Protein AF-A0A5L8Z9Q8-F1 (afdb_monomer)

Secondary structure (DSSP, 8-state):
--HHHHHHHHHHHHHH-SS-HHHHHHHHHHHHHHHHHTTTS-TTSHHHHHHHHHHHHHHH--S-HHHHHHHHHHHHHHHHHHHHHSS--HHHHHHHHHHHHHHHHHHHHHHHHHHHHHHGGGS-S-HHHHHHHHHHHHHHHHHHHHHHHHHHHHHHHHHHHHHHH-SSPPPP-------------HHHHHHHHH-SS--S--S-TTTTTT-HHHHHHHHHHHHHS-HHHHHHHHHHHHHHHHHHHHHHHHHHHHHHHHHHHHHHHHHHHHHHHHHHHHHHHHHHHHHHHHTTSS---------------------------HHHHHHHHHHHHHHHHHHHHHHHHT--

Radius of gyration: 34.62 Å; Cα contacts (8 Å, |Δi|>4): 198; chains: 1; bounding box: 86×68×102 Å

Organism: Campylobacter upsaliensis (NCBI:txid28080)

Structure (mmCIF, N/CA/C/O backbone):
data_AF-A0A5L8Z9Q8-F1
#
_entry.id   AF-A0A5L8Z9Q8-F1
#
loop_
_atom_site.group_PDB
_atom_site.id
_atom_site.type_symbol
_atom_site.label_atom_id
_atom_site.label_alt_id
_atom_site.label_comp_id
_atom_site.label_asym_id
_atom_site.label_entity_id
_atom_site.label_seq_id
_atom_site.pdbx_PDB_ins_code
_atom_site.Cartn_x
_atom_site.Cartn_y
_atom_site.Cartn_z
_atom_site.occupancy
_atom_site.B_iso_or_equiv
_atom_site.auth_seq_id
_atom_site.auth_comp_id
_atom_site.auth_asym_id
_atom_site.auth_atom_id
_atom_site.pdbx_PDB_model_num
ATOM 1 N N . MET A 1 1 ? -3.726 35.904 -4.905 1.00 76.12 1 MET A N 1
ATOM 2 C CA . MET A 1 1 ? -4.310 35.764 -3.548 1.00 76.12 1 MET A CA 1
ATOM 3 C C . MET A 1 1 ? -3.146 35.668 -2.554 1.00 76.12 1 MET A C 1
ATOM 5 O O . MET A 1 1 ? -2.016 35.680 -3.019 1.00 76.12 1 MET A O 1
ATOM 9 N N . SER A 1 2 ? -3.337 35.680 -1.236 1.00 91.50 2 SER A N 1
ATOM 10 C CA . SER A 1 2 ? -2.257 35.421 -0.262 1.00 91.50 2 SER A CA 1
ATOM 11 C C . SER A 1 2 ? -2.562 34.158 0.544 1.00 91.50 2 SER A C 1
ATOM 13 O O . SER A 1 2 ? -3.721 33.751 0.591 1.00 91.50 2 SER A O 1
ATOM 15 N N . ILE A 1 3 ? -1.566 33.558 1.208 1.00 92.00 3 ILE A N 1
ATOM 16 C CA . ILE A 1 3 ? -1.777 32.360 2.047 1.00 92.00 3 ILE A CA 1
ATOM 17 C C . ILE A 1 3 ? -2.850 32.624 3.113 1.00 92.00 3 ILE A C 1
ATOM 19 O O . ILE A 1 3 ? -3.779 31.838 3.265 1.00 92.00 3 ILE A O 1
ATOM 23 N N . ILE A 1 4 ? -2.801 33.781 3.782 1.00 94.25 4 ILE A N 1
ATOM 24 C CA . ILE A 1 4 ? -3.824 34.178 4.766 1.00 94.25 4 ILE A CA 1
ATOM 25 C C . ILE A 1 4 ? -5.219 34.255 4.126 1.00 94.25 4 ILE A C 1
ATOM 27 O O . ILE A 1 4 ? -6.196 33.791 4.707 1.00 94.25 4 ILE A O 1
ATOM 31 N N . GLN A 1 5 ? -5.330 34.825 2.921 1.00 93.19 5 GLN A N 1
ATOM 32 C CA . GLN A 1 5 ? -6.612 34.898 2.214 1.00 93.19 5 GLN A CA 1
ATOM 33 C C . GLN A 1 5 ? -7.126 33.506 1.832 1.00 93.19 5 GLN A C 1
ATOM 35 O O . GLN A 1 5 ? -8.311 33.241 2.007 1.00 93.19 5 GLN A O 1
ATOM 40 N N . ALA A 1 6 ? -6.249 32.616 1.361 1.00 94.25 6 ALA A N 1
ATOM 41 C CA . ALA A 1 6 ? -6.605 31.238 1.038 1.00 94.25 6 ALA A CA 1
ATOM 42 C C . ALA A 1 6 ? -7.109 30.478 2.276 1.00 94.25 6 ALA A C 1
ATOM 44 O O . ALA A 1 6 ? -8.133 29.810 2.199 1.00 94.25 6 ALA A O 1
ATOM 45 N N . ILE A 1 7 ? -6.461 30.648 3.434 1.00 96.19 7 ILE A N 1
ATOM 46 C CA . ILE A 1 7 ? -6.897 30.048 4.706 1.00 96.19 7 ILE A CA 1
ATOM 47 C C . ILE A 1 7 ? -8.266 30.590 5.141 1.00 96.19 7 ILE A C 1
ATOM 49 O O . ILE A 1 7 ? -9.121 29.821 5.580 1.00 96.19 7 ILE A O 1
ATOM 53 N N . ASN A 1 8 ? -8.509 31.895 4.986 1.00 94.75 8 ASN A N 1
ATOM 54 C CA . ASN A 1 8 ? -9.814 32.485 5.294 1.00 94.75 8 ASN A CA 1
ATOM 55 C C . ASN A 1 8 ? -10.914 31.896 4.406 1.00 94.75 8 ASN A C 1
ATOM 57 O O . ASN A 1 8 ? -11.942 31.461 4.920 1.00 94.75 8 ASN A O 1
ATOM 61 N N . TYR A 1 9 ? -10.676 31.819 3.095 1.00 94.12 9 TYR A N 1
ATOM 62 C CA . TYR A 1 9 ? -11.628 31.223 2.159 1.00 94.12 9 TYR A CA 1
ATOM 63 C C . TYR A 1 9 ? -11.848 29.733 2.408 1.00 94.12 9 TYR A C 1
ATOM 65 O O . TYR A 1 9 ? -12.981 29.273 2.314 1.00 94.12 9 TYR A O 1
ATOM 73 N N . LEU A 1 10 ? -10.804 28.989 2.779 1.00 94.88 10 LEU A N 1
ATOM 74 C CA . LEU A 1 10 ? -10.918 27.587 3.170 1.00 94.88 10 LEU A CA 1
ATOM 75 C C . LEU A 1 10 ? -11.839 27.431 4.384 1.00 94.88 10 LEU A C 1
ATOM 77 O O . LEU A 1 10 ? -12.716 26.572 4.387 1.00 94.88 10 LEU A O 1
ATOM 81 N N . ASN A 1 11 ? -11.667 28.278 5.401 1.00 95.50 11 ASN A N 1
ATOM 82 C CA . ASN A 1 11 ? -12.485 28.232 6.607 1.00 95.50 11 ASN A CA 1
ATOM 83 C C . ASN A 1 11 ? -13.939 28.652 6.335 1.00 95.50 11 ASN A C 1
ATOM 85 O O . ASN A 1 11 ? -14.872 28.037 6.846 1.00 95.50 11 ASN A O 1
ATOM 89 N N . GLU A 1 12 ? -14.161 29.670 5.500 1.00 94.31 12 GLU A N 1
ATOM 90 C CA . GLU A 1 12 ? -15.503 30.043 5.039 1.00 94.31 12 GLU A CA 1
ATOM 91 C C . GLU A 1 12 ? -16.162 28.895 4.267 1.00 94.31 12 GLU A C 1
ATOM 93 O O . GLU A 1 12 ? -17.294 28.521 4.574 1.00 94.31 12 GLU A O 1
ATOM 98 N N . TYR A 1 13 ? -15.438 28.290 3.324 1.00 94.00 13 TYR A N 1
ATOM 99 C CA . TYR A 1 13 ? -15.907 27.158 2.533 1.00 94.00 13 TYR A CA 1
ATOM 100 C C . TYR A 1 13 ? -16.254 25.953 3.414 1.00 94.00 13 TYR A C 1
ATOM 102 O O . TYR A 1 13 ? -17.354 25.414 3.299 1.00 94.00 13 TYR A O 1
ATOM 110 N N . ALA A 1 14 ? -15.389 25.578 4.359 1.00 93.19 14 ALA A N 1
ATOM 111 C CA . ALA A 1 14 ? -15.646 24.483 5.293 1.00 93.19 14 ALA A CA 1
ATOM 112 C C . ALA A 1 14 ? -16.925 24.701 6.121 1.00 93.19 14 ALA A C 1
ATOM 114 O O . ALA A 1 14 ? -17.694 23.766 6.344 1.00 93.19 14 ALA A O 1
ATOM 115 N N . ASN A 1 15 ? -17.215 25.948 6.509 1.00 90.69 15 ASN A N 1
ATOM 116 C CA . ASN A 1 15 ? -18.447 26.296 7.221 1.00 90.69 15 ASN A CA 1
ATOM 117 C C . ASN A 1 15 ? -19.715 26.181 6.355 1.00 90.69 15 ASN A C 1
ATOM 119 O O . ASN A 1 15 ? -20.811 26.065 6.904 1.00 90.69 15 ASN A O 1
ATOM 123 N N . THR A 1 16 ? -19.593 26.179 5.023 1.00 91.75 16 THR A N 1
ATOM 124 C CA . THR A 1 16 ? -20.729 25.902 4.124 1.00 91.75 16 THR A CA 1
ATOM 125 C C . THR A 1 16 ? -21.079 24.413 4.045 1.00 91.75 16 THR A C 1
ATOM 127 O O . THR A 1 16 ? -22.212 24.064 3.706 1.00 91.75 16 THR A O 1
ATOM 130 N N . LEU A 1 17 ? -20.144 23.524 4.395 1.00 88.75 17 LEU A N 1
ATOM 131 C CA . LEU A 1 17 ? -20.344 22.079 4.346 1.00 88.75 17 LEU A CA 1
ATOM 132 C C . LEU A 1 17 ? -21.152 21.620 5.560 1.00 88.75 17 LEU A C 1
ATOM 134 O O . LEU A 1 17 ? -20.792 21.868 6.707 1.00 88.75 17 LEU A O 1
ATOM 138 N N . SER A 1 18 ? -22.273 20.934 5.345 1.00 70.62 18 SER A N 1
ATOM 139 C CA . SER A 1 18 ? -23.170 20.588 6.455 1.00 70.62 18 SER A CA 1
ATOM 140 C C . SER A 1 18 ? -22.615 19.471 7.350 1.00 70.62 18 SER A C 1
ATOM 142 O O . SER A 1 18 ? -22.781 19.558 8.562 1.00 70.62 18 SER A O 1
ATOM 144 N N . ASN A 1 19 ? -21.895 18.489 6.788 1.00 79.06 19 ASN A N 1
ATOM 145 C CA . ASN A 1 19 ? -21.635 17.190 7.435 1.00 79.06 19 ASN A CA 1
ATOM 146 C C . ASN A 1 19 ? -20.161 16.713 7.406 1.00 79.06 19 ASN A C 1
ATOM 148 O O . ASN A 1 19 ? -19.929 15.508 7.415 1.00 79.06 19 ASN A O 1
ATOM 152 N N . ASP A 1 20 ? -19.167 17.606 7.359 1.00 86.69 20 ASP A N 1
ATOM 153 C CA . ASP A 1 20 ? -17.747 17.208 7.443 1.00 86.69 20 ASP A CA 1
ATOM 154 C C . ASP A 1 20 ? -17.045 17.895 8.621 1.00 86.69 20 ASP A C 1
ATOM 156 O O . ASP A 1 20 ? -16.389 18.929 8.480 1.00 86.69 20 ASP A O 1
ATOM 160 N N . ASP A 1 21 ? -17.249 17.340 9.817 1.00 89.38 21 ASP A N 1
ATOM 161 C CA . ASP A 1 21 ? -16.697 17.894 11.058 1.00 89.38 21 ASP A CA 1
ATOM 162 C C . ASP A 1 21 ? -15.164 17.821 11.094 1.00 89.38 21 ASP A C 1
ATOM 164 O O . ASP A 1 21 ? -14.531 18.714 11.651 1.00 89.38 21 ASP A O 1
ATOM 168 N N . ASN A 1 22 ? -14.559 16.830 10.428 1.00 90.31 22 ASN A N 1
ATOM 169 C CA . ASN A 1 22 ? -13.102 16.674 10.394 1.00 90.31 22 ASN A CA 1
ATOM 170 C C . ASN A 1 22 ? -12.456 17.775 9.548 1.00 90.31 22 ASN A C 1
ATOM 172 O O . ASN A 1 22 ? -11.479 18.396 9.966 1.00 90.31 22 ASN A O 1
ATOM 176 N N . PHE A 1 23 ? -13.024 18.061 8.373 1.00 93.50 23 PHE A N 1
ATOM 177 C CA . PHE A 1 23 ? -12.531 19.148 7.533 1.00 93.50 23 PHE A CA 1
ATOM 178 C C . PHE A 1 23 ? -12.764 20.524 8.170 1.00 93.50 23 PHE A C 1
ATOM 180 O O . PHE A 1 23 ? -11.886 21.384 8.098 1.00 93.50 23 PHE A O 1
ATOM 187 N N . LYS A 1 24 ? -13.901 20.726 8.852 1.00 93.69 24 LYS A N 1
ATOM 188 C CA . LYS A 1 24 ? -14.161 21.948 9.637 1.00 93.69 24 LYS A CA 1
ATOM 189 C C . LYS A 1 24 ? -13.170 22.129 10.775 1.00 93.69 24 LYS A C 1
ATOM 191 O O . LYS A 1 24 ? -12.700 23.238 11.023 1.00 93.69 24 LYS A O 1
ATOM 196 N N . GLU A 1 25 ? -12.863 21.055 11.491 1.00 91.69 25 GLU A N 1
ATOM 197 C CA . GLU A 1 25 ? -11.890 21.094 12.572 1.00 91.69 25 GLU A CA 1
ATOM 198 C C . GLU A 1 25 ? -10.501 21.457 12.036 1.00 91.69 25 GLU A C 1
ATOM 200 O O . GLU A 1 25 ? -9.856 22.368 12.564 1.00 91.69 25 GLU A O 1
ATOM 205 N N . PHE A 1 26 ? -10.079 20.809 10.944 1.00 93.62 26 PHE A N 1
ATOM 206 C CA . PHE A 1 26 ? -8.842 21.124 10.233 1.00 93.62 26 PHE A CA 1
ATOM 207 C C . PHE A 1 26 ? -8.785 22.600 9.806 1.00 93.62 26 PHE A C 1
ATOM 209 O O . PHE A 1 26 ? -7.838 23.309 10.162 1.00 93.62 26 PHE A O 1
ATOM 216 N N . SER A 1 27 ? -9.809 23.093 9.099 1.00 95.12 27 SER A N 1
ATOM 217 C CA . SER A 1 27 ? -9.838 24.468 8.587 1.00 95.12 27 SER A CA 1
ATOM 218 C C . SER A 1 27 ? -9.821 25.497 9.716 1.00 95.12 27 SER A C 1
ATOM 220 O O . SER A 1 27 ? -9.107 26.496 9.633 1.00 95.12 27 SER A O 1
ATOM 222 N N . ASN A 1 28 ? -10.560 25.244 10.799 1.00 94.06 28 ASN A N 1
ATOM 223 C CA . ASN A 1 28 ? -10.652 26.151 11.936 1.00 94.06 28 ASN A CA 1
ATOM 224 C C . ASN A 1 28 ? -9.341 26.216 12.734 1.00 94.06 28 ASN A C 1
ATOM 226 O O . ASN A 1 28 ? -8.922 27.296 13.164 1.00 94.06 28 ASN A O 1
ATOM 230 N N . LYS A 1 29 ? -8.660 25.079 12.909 1.00 92.12 29 LYS A N 1
ATOM 231 C CA . LYS A 1 29 ? -7.321 25.024 13.517 1.00 92.12 29 LYS A CA 1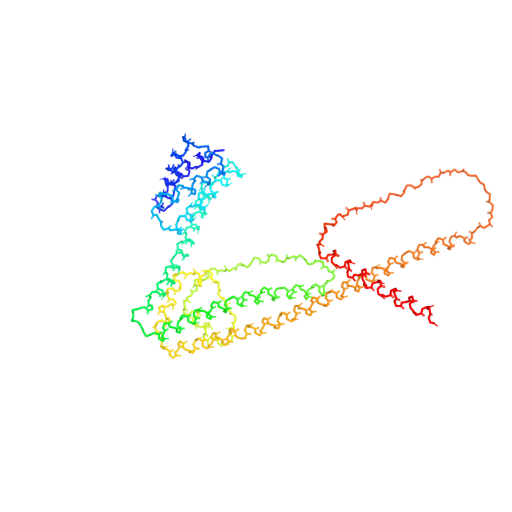
ATOM 232 C C . LYS A 1 29 ? -6.307 25.805 12.687 1.00 92.12 29 LYS A C 1
ATOM 234 O O . LYS A 1 29 ? -5.579 26.637 13.231 1.00 92.12 29 LYS A O 1
ATOM 239 N N . LEU A 1 30 ? -6.317 25.608 11.369 1.00 94.56 30 LEU A N 1
ATOM 240 C CA . LEU A 1 30 ? -5.423 26.319 10.459 1.00 94.56 30 LEU A CA 1
ATOM 241 C C . LEU A 1 30 ? -5.696 27.831 10.439 1.00 94.56 30 LEU A C 1
ATOM 243 O O . LEU A 1 30 ? -4.765 28.636 10.477 1.00 94.56 30 LEU A O 1
ATOM 247 N N . PHE A 1 31 ? -6.971 28.220 10.454 1.00 95.31 31 PHE A N 1
ATOM 248 C CA . PHE A 1 31 ? -7.394 29.613 10.581 1.00 95.31 31 PHE A CA 1
ATOM 249 C C . PHE A 1 31 ? -6.913 30.238 11.892 1.00 95.31 31 PHE A C 1
ATOM 251 O O . PHE A 1 31 ? -6.322 31.315 11.884 1.00 95.31 31 PHE A O 1
ATOM 258 N N . THR A 1 32 ? -7.087 29.541 13.015 1.00 93.12 32 THR A N 1
ATOM 259 C CA . THR A 1 32 ? -6.646 30.023 14.332 1.00 93.12 32 THR A CA 1
ATOM 260 C C . THR A 1 32 ? -5.129 30.226 14.376 1.00 93.12 32 THR A C 1
ATOM 262 O O . THR A 1 32 ? -4.654 31.241 14.889 1.00 93.12 32 THR A O 1
ATOM 265 N N . PHE A 1 33 ? -4.362 29.301 13.790 1.00 93.25 33 PHE A N 1
ATOM 266 C CA . PHE A 1 33 ? -2.917 29.453 13.621 1.00 93.25 33 PHE A CA 1
ATOM 267 C C . PHE A 1 33 ? -2.566 30.710 12.812 1.00 93.25 33 PHE A C 1
ATOM 269 O O . PHE A 1 33 ? -1.752 31.524 13.255 1.00 93.25 33 PHE A O 1
ATOM 276 N N . ALA A 1 34 ? -3.201 30.902 11.653 1.00 94.00 34 ALA A N 1
ATOM 277 C CA . ALA A 1 34 ? -2.923 32.044 10.790 1.00 94.00 34 ALA A CA 1
ATOM 278 C C . ALA A 1 34 ? -3.271 33.379 11.467 1.00 94.00 34 ALA A C 1
ATOM 280 O O . ALA A 1 34 ? -2.494 34.331 11.391 1.00 94.00 34 ALA A O 1
ATOM 281 N N . GLU A 1 35 ? -4.397 33.442 12.183 1.00 93.50 35 GLU A N 1
ATOM 282 C CA . GLU A 1 35 ? -4.817 34.623 12.943 1.00 93.50 35 GLU A CA 1
ATOM 283 C C . GLU A 1 35 ? -3.827 34.995 14.050 1.00 93.50 35 GLU A C 1
ATOM 285 O O . GLU A 1 35 ? -3.569 36.180 14.263 1.00 93.50 35 GLU A O 1
ATOM 290 N N . LYS A 1 36 ? -3.244 33.997 14.721 1.00 91.25 36 LYS A N 1
ATOM 291 C CA . LYS A 1 36 ? -2.205 34.201 15.735 1.00 91.25 36 LYS A CA 1
ATOM 292 C C . LYS A 1 36 ? -0.902 34.707 15.109 1.00 91.25 36 LYS A C 1
ATOM 294 O O . LYS A 1 36 ? -0.310 35.667 15.595 1.00 91.25 36 LYS A O 1
ATOM 299 N N . MET A 1 37 ? -0.463 34.085 14.016 1.00 91.38 37 MET A N 1
ATOM 300 C CA . MET A 1 37 ? 0.860 34.343 13.443 1.00 91.38 37 MET A CA 1
ATOM 301 C C . MET A 1 37 ? 0.922 35.577 12.538 1.00 91.38 37 MET A C 1
ATOM 303 O O . MET A 1 37 ? 1.985 36.189 12.432 1.00 91.38 37 MET A O 1
ATOM 307 N N . LYS A 1 38 ? -0.187 36.002 11.913 1.00 89.56 38 LYS A N 1
ATOM 308 C CA . LYS A 1 38 ? -0.191 37.132 10.960 1.00 89.56 38 LYS A CA 1
ATOM 309 C C . LYS A 1 38 ? 0.263 38.470 11.555 1.00 89.56 38 LYS A C 1
ATOM 311 O O . LYS A 1 38 ? 0.681 39.350 10.807 1.00 89.56 38 LYS A O 1
ATOM 316 N N . SER A 1 39 ? 0.152 38.651 12.874 1.00 86.75 39 SER A N 1
ATOM 317 C CA . SER A 1 39 ? 0.641 39.847 13.575 1.00 86.75 39 SER A CA 1
ATOM 318 C C . SER A 1 39 ? 2.116 39.770 13.962 1.00 86.75 39 SER A C 1
ATOM 320 O O . SER A 1 39 ? 2.721 40.802 14.242 1.00 86.75 39 SER A O 1
ATOM 322 N N . GLU A 1 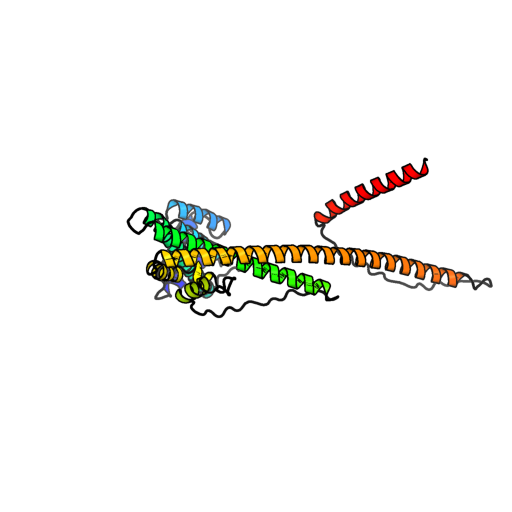40 ? 2.694 38.570 13.993 1.00 89.31 40 GLU A N 1
ATOM 323 C CA . GLU A 1 40 ? 4.054 38.323 14.483 1.00 89.31 40 GLU A CA 1
ATOM 324 C C . GLU A 1 40 ? 5.046 38.059 13.345 1.00 89.31 40 GLU A C 1
ATOM 326 O O . GLU A 1 40 ? 6.217 38.436 13.430 1.00 89.31 40 GLU A O 1
ATOM 331 N N . LYS A 1 41 ? 4.587 37.410 12.271 1.00 92.25 41 LYS A N 1
ATOM 332 C CA . LYS A 1 41 ? 5.413 36.887 11.180 1.00 92.25 41 LYS A CA 1
ATOM 333 C C . LYS A 1 41 ? 4.739 37.121 9.833 1.00 92.25 41 LYS A C 1
ATOM 335 O O . LYS A 1 41 ? 3.514 37.111 9.721 1.00 92.25 41 LYS A O 1
ATOM 340 N N . ASN A 1 42 ? 5.540 37.265 8.776 1.00 91.31 42 ASN A N 1
ATOM 341 C CA . ASN A 1 42 ? 5.016 37.305 7.412 1.00 91.31 42 ASN A CA 1
ATOM 342 C C . ASN A 1 42 ? 4.712 35.888 6.901 1.00 91.31 42 ASN A C 1
ATOM 344 O O . ASN A 1 42 ? 5.427 35.360 6.059 1.00 91.31 42 ASN A O 1
ATOM 348 N N . ILE A 1 43 ? 3.631 35.285 7.388 1.00 91.88 43 ILE A N 1
ATOM 349 C CA . ILE A 1 43 ? 3.184 33.949 6.960 1.00 91.88 43 ILE A CA 1
ATOM 350 C C . ILE A 1 43 ? 2.568 33.917 5.547 1.00 91.88 43 ILE A C 1
ATOM 352 O O . ILE A 1 43 ? 1.999 32.908 5.149 1.00 91.88 43 ILE A O 1
ATOM 356 N N . ASN A 1 44 ? 2.624 35.020 4.789 1.00 92.44 44 ASN A N 1
ATOM 357 C CA . ASN A 1 44 ? 2.349 34.972 3.350 1.00 92.44 44 ASN A CA 1
ATOM 358 C C . ASN A 1 44 ? 3.557 34.463 2.552 1.00 92.44 44 ASN A C 1
ATOM 360 O O . ASN A 1 44 ? 3.398 34.126 1.385 1.00 92.44 44 ASN A O 1
ATOM 364 N N . ASP A 1 45 ? 4.739 34.426 3.166 1.00 92.56 45 ASP A N 1
ATOM 365 C CA . ASP A 1 45 ? 5.885 33.685 2.657 1.00 92.56 45 ASP A CA 1
ATOM 366 C C . ASP A 1 45 ? 5.718 32.208 3.041 1.00 92.56 45 ASP A C 1
ATOM 368 O O . ASP A 1 45 ? 5.539 31.884 4.220 1.00 92.56 45 ASP A O 1
ATOM 372 N N . LYS A 1 46 ? 5.746 31.322 2.040 1.00 92.75 46 LYS A N 1
ATOM 373 C CA . LYS A 1 46 ? 5.534 29.882 2.211 1.00 92.75 46 LYS A CA 1
ATOM 374 C C . LYS A 1 46 ? 6.543 29.259 3.177 1.00 92.75 46 LYS A C 1
ATOM 376 O O . LYS A 1 46 ? 6.150 28.454 4.020 1.00 92.75 46 LYS A O 1
ATOM 381 N N . ASP A 1 47 ? 7.817 29.626 3.085 1.00 93.00 47 ASP A N 1
ATOM 382 C CA . ASP A 1 47 ? 8.866 29.004 3.894 1.00 93.00 47 ASP A CA 1
ATOM 383 C C . ASP A 1 47 ? 8.737 29.441 5.359 1.00 93.00 47 ASP A C 1
ATOM 385 O O . ASP A 1 47 ? 8.891 28.632 6.279 1.00 93.00 47 ASP A O 1
ATOM 389 N N . ILE A 1 48 ? 8.366 30.708 5.587 1.00 93.38 48 ILE A N 1
ATOM 390 C CA . ILE A 1 48 ? 8.039 31.216 6.927 1.00 93.38 48 ILE A CA 1
ATOM 391 C C . ILE A 1 48 ? 6.787 30.522 7.472 1.00 93.38 48 ILE A C 1
ATOM 393 O O . ILE A 1 48 ? 6.783 30.101 8.627 1.00 93.38 48 ILE A O 1
ATOM 397 N N . PHE A 1 49 ? 5.740 30.372 6.659 1.00 95.50 49 PHE A N 1
ATOM 398 C CA . PHE A 1 49 ? 4.509 29.690 7.053 1.00 95.50 49 PHE A CA 1
ATOM 399 C C . PHE A 1 49 ? 4.770 28.245 7.497 1.00 95.50 49 PHE A C 1
ATOM 401 O O . PHE A 1 49 ? 4.397 27.888 8.613 1.00 95.50 49 PHE A O 1
ATOM 408 N N . ILE A 1 50 ? 5.448 27.438 6.671 1.00 92.31 50 ILE A N 1
ATOM 409 C CA . ILE A 1 50 ? 5.723 26.023 6.969 1.00 92.31 50 ILE A CA 1
ATOM 410 C C . ILE A 1 50 ? 6.546 25.901 8.253 1.00 92.31 50 ILE A C 1
ATOM 412 O O . ILE A 1 50 ? 6.220 25.094 9.123 1.00 92.31 50 ILE A O 1
ATOM 416 N N . LYS A 1 51 ? 7.583 26.731 8.408 1.00 93.31 51 LYS A N 1
ATOM 417 C CA . LYS A 1 51 ? 8.442 26.706 9.594 1.00 93.31 51 LYS A CA 1
ATOM 418 C C . LYS A 1 51 ? 7.668 27.025 10.877 1.00 93.31 51 LYS A C 1
ATOM 420 O O . LYS A 1 51 ? 7.761 26.285 11.854 1.00 93.31 51 LYS A O 1
ATOM 425 N N . GLU A 1 52 ? 6.922 28.126 10.896 1.00 93.38 52 GLU A N 1
ATOM 426 C CA . GLU A 1 52 ? 6.188 28.552 12.096 1.00 93.38 52 GLU A CA 1
ATOM 427 C C . GLU A 1 52 ? 5.038 27.579 12.414 1.00 93.38 52 GLU A C 1
ATOM 429 O O . GLU A 1 52 ? 4.735 27.333 13.582 1.00 93.38 52 GLU A O 1
ATOM 434 N N . LEU A 1 53 ? 4.446 26.958 11.388 1.00 92.50 53 LEU A N 1
ATOM 435 C CA . LEU A 1 53 ? 3.438 25.915 11.548 1.00 92.50 53 LEU A CA 1
ATOM 436 C C . LEU A 1 53 ? 4.013 24.659 12.214 1.00 92.50 53 LEU A C 1
ATOM 438 O O . LEU A 1 53 ? 3.426 24.150 13.168 1.00 92.50 53 LEU A O 1
ATOM 442 N N . GLN A 1 54 ? 5.181 24.191 11.763 1.00 90.31 54 GLN A N 1
ATOM 443 C CA . GLN A 1 54 ? 5.894 23.074 12.391 1.00 90.31 54 GLN A CA 1
ATOM 444 C C . GLN A 1 54 ? 6.190 23.358 13.868 1.00 90.31 54 GLN A C 1
ATOM 446 O O . GLN A 1 54 ? 5.948 22.511 14.729 1.00 90.31 54 GLN A O 1
ATOM 451 N N . GLU A 1 55 ? 6.677 24.562 14.183 1.00 89.31 55 GLU A N 1
ATOM 452 C CA . GLU A 1 55 ? 6.961 24.956 15.563 1.00 89.31 55 GLU A CA 1
ATOM 453 C C . GLU A 1 55 ? 5.702 24.999 16.444 1.00 89.31 55 GLU A C 1
ATOM 455 O O . GLU A 1 55 ? 5.757 24.586 17.606 1.00 89.31 55 GLU A O 1
ATOM 460 N N . GLU A 1 56 ? 4.575 25.487 15.920 1.00 86.50 56 GLU A N 1
ATOM 461 C CA . GLU A 1 56 ? 3.311 25.563 16.660 1.00 86.50 56 GLU A CA 1
ATOM 462 C C . GLU A 1 56 ? 2.709 24.168 16.906 1.00 86.50 56 GLU A C 1
ATOM 464 O O . GLU A 1 56 ? 2.275 23.874 18.024 1.00 86.50 56 GLU A O 1
ATOM 469 N N . ILE A 1 57 ? 2.733 23.284 15.900 1.00 83.38 57 ILE A N 1
ATOM 470 C CA . ILE A 1 57 ? 2.233 21.901 16.002 1.00 83.38 57 ILE A CA 1
ATOM 471 C C . ILE A 1 57 ? 3.015 21.096 17.051 1.00 83.38 57 ILE A C 1
ATOM 473 O O . ILE A 1 57 ? 2.433 20.326 17.825 1.00 83.38 57 ILE A O 1
ATOM 477 N N . LEU A 1 58 ? 4.331 21.309 17.136 1.00 77.38 58 LEU A N 1
ATOM 478 C CA . LEU A 1 58 ? 5.179 20.670 18.145 1.00 77.38 58 LEU A CA 1
ATOM 479 C C . LEU A 1 58 ? 4.883 21.158 19.572 1.00 77.38 58 LEU A C 1
ATOM 481 O O . LEU A 1 58 ? 4.992 20.367 20.507 1.00 77.38 58 LEU A O 1
ATOM 485 N N . LYS A 1 59 ? 4.515 22.435 19.749 1.00 76.81 59 LYS A N 1
ATOM 486 C CA . LYS A 1 59 ? 4.325 23.057 21.072 1.00 76.81 59 LYS A CA 1
ATOM 487 C C . LYS A 1 59 ? 2.911 22.888 21.638 1.00 76.81 59 LYS A C 1
ATOM 489 O O . LYS A 1 59 ? 2.787 22.690 22.842 1.00 76.81 59 LYS A O 1
ATOM 494 N N . ASN A 1 60 ? 1.870 22.987 20.804 1.00 67.62 60 ASN A N 1
ATOM 495 C CA . ASN A 1 60 ? 0.512 23.290 21.288 1.00 67.62 60 ASN A CA 1
ATOM 496 C C . ASN A 1 60 ? -0.588 22.302 20.880 1.00 67.62 60 ASN A C 1
ATOM 498 O O . ASN A 1 60 ? -1.706 22.420 21.374 1.00 67.62 60 ASN A O 1
ATOM 502 N N . TYR A 1 61 ? -0.315 21.336 20.005 1.00 64.88 61 TYR A N 1
ATOM 503 C CA . TYR A 1 61 ? -1.322 20.343 19.631 1.00 64.88 61 TYR A CA 1
ATOM 504 C C . TYR A 1 61 ? -1.191 19.126 20.560 1.00 64.88 61 TYR A C 1
ATOM 506 O O . TYR A 1 61 ? -0.146 18.480 20.581 1.00 64.88 61 TYR A O 1
ATOM 514 N N . GLU A 1 62 ? -2.224 18.809 21.345 1.00 56.00 62 GLU A N 1
ATOM 515 C CA . GLU A 1 62 ? -2.276 17.601 22.203 1.00 56.00 62 GLU A CA 1
ATOM 516 C C . GLU A 1 62 ? -2.550 16.308 21.407 1.00 56.00 62 GLU A C 1
ATOM 518 O O . GLU A 1 62 ? -2.678 15.230 21.979 1.00 56.00 62 GLU A O 1
ATOM 523 N N . GLU A 1 63 ? -2.649 16.405 20.083 1.00 64.44 63 GLU A N 1
ATOM 524 C CA . GLU A 1 63 ? -3.061 15.305 19.213 1.00 64.44 63 GLU A CA 1
ATOM 525 C C . GLU A 1 63 ? -1.976 14.241 19.014 1.00 64.44 63 GLU A C 1
ATOM 527 O O . GLU A 1 63 ? -0.781 14.485 19.198 1.00 64.44 63 GLU A O 1
ATOM 532 N N . ASP A 1 64 ? -2.420 13.054 18.601 1.00 73.56 64 ASP A N 1
ATOM 533 C CA . ASP A 1 64 ? -1.564 11.952 18.170 1.00 73.56 64 ASP A CA 1
ATOM 534 C C . ASP A 1 64 ? -0.554 12.425 17.109 1.00 73.56 64 ASP A C 1
ATOM 536 O O . ASP A 1 64 ? -0.895 13.203 16.211 1.00 73.56 64 ASP A O 1
ATOM 540 N N . LYS A 1 65 ? 0.689 11.944 17.213 1.00 79.19 65 LYS A N 1
ATOM 541 C CA . LYS A 1 65 ? 1.786 12.257 16.291 1.00 79.19 65 LYS A CA 1
ATOM 542 C C . LYS A 1 65 ? 1.370 12.041 14.835 1.00 79.19 65 LYS A C 1
ATOM 544 O O . LYS A 1 65 ? 1.664 12.889 14.000 1.00 79.19 65 LYS A O 1
ATOM 549 N N . ASP A 1 66 ? 0.636 10.968 14.557 1.00 81.50 66 ASP A N 1
ATOM 550 C CA . ASP A 1 66 ? 0.226 10.637 13.192 1.00 81.50 66 ASP A CA 1
ATOM 551 C C . ASP A 1 66 ? -0.737 11.701 12.619 1.00 81.50 66 ASP A C 1
ATOM 553 O O . ASP A 1 66 ? -0.621 12.097 11.459 1.00 81.50 66 ASP A O 1
ATOM 557 N N . TYR A 1 67 ? -1.644 12.247 13.441 1.00 85.00 67 TYR A N 1
ATOM 558 C CA . TYR A 1 67 ? -2.532 13.330 13.000 1.00 85.00 67 TYR A CA 1
ATOM 559 C C . TYR A 1 67 ? -1.787 14.659 12.831 1.00 85.00 67 TYR A C 1
ATOM 561 O O . TYR A 1 67 ? -2.104 15.428 11.925 1.00 85.00 67 TYR A O 1
ATOM 569 N N . LYS A 1 68 ? -0.772 14.934 13.661 1.00 86.06 68 LYS A N 1
ATOM 570 C CA . LYS A 1 68 ? 0.083 16.123 13.501 1.00 86.06 68 LYS A CA 1
ATOM 571 C C . LYS A 1 68 ? 0.795 16.130 12.152 1.00 86.06 68 LYS A C 1
ATOM 573 O O . LYS A 1 68 ? 0.830 17.170 11.493 1.00 86.06 68 LYS A O 1
ATOM 578 N N . ASP A 1 69 ? 1.323 14.978 11.745 1.00 85.81 69 ASP A N 1
ATOM 579 C CA . ASP A 1 69 ? 1.998 14.820 10.459 1.00 85.81 69 ASP A CA 1
ATOM 580 C C . ASP A 1 69 ? 1.001 14.999 9.301 1.00 85.81 69 ASP A C 1
ATOM 582 O O . ASP A 1 69 ? 1.258 15.786 8.387 1.00 85.81 69 ASP A O 1
ATOM 586 N N . PHE A 1 70 ? -0.187 14.383 9.384 1.00 89.94 70 PHE A N 1
ATOM 587 C CA . PHE A 1 70 ? -1.272 14.608 8.418 1.00 89.94 70 PHE A CA 1
ATOM 588 C C . PHE A 1 70 ? -1.652 16.094 8.307 1.00 89.94 70 PHE A C 1
ATOM 590 O O . PHE A 1 70 ? -1.683 16.651 7.206 1.00 89.94 70 PHE A O 1
ATOM 597 N N . PHE A 1 71 ? -1.900 16.756 9.440 1.00 91.06 71 PHE A N 1
ATOM 598 C CA . PHE A 1 71 ? -2.283 18.165 9.494 1.00 91.06 71 PHE A CA 1
ATOM 599 C C . PHE A 1 71 ? -1.227 19.054 8.828 1.00 91.06 71 PHE A C 1
ATOM 601 O O . PHE A 1 71 ? -1.563 19.924 8.019 1.00 91.06 71 PHE A O 1
ATOM 608 N N . LEU A 1 72 ? 0.054 18.816 9.133 1.00 90.69 72 LEU A N 1
ATOM 609 C CA . LEU A 1 72 ? 1.171 19.555 8.555 1.00 90.69 72 LEU A CA 1
ATOM 610 C C . LEU A 1 72 ? 1.242 19.382 7.034 1.00 90.69 72 LEU A C 1
ATOM 612 O O . LEU A 1 72 ? 1.446 20.370 6.326 1.00 90.69 72 LEU A O 1
ATOM 616 N N . VAL A 1 73 ? 1.060 18.159 6.529 1.00 91.31 73 VAL A N 1
ATOM 617 C CA . VAL A 1 73 ? 1.070 17.870 5.086 1.00 91.31 73 VAL A CA 1
ATOM 618 C C . VAL A 1 73 ? -0.047 18.628 4.377 1.00 91.31 73 VAL A C 1
ATOM 620 O O . VAL A 1 73 ? 0.228 19.340 3.412 1.00 91.31 73 VAL A O 1
ATOM 623 N N . GLN A 1 74 ? -1.283 18.541 4.875 1.00 94.31 74 GLN A N 1
ATOM 624 C CA . GLN A 1 74 ? -2.423 19.209 4.240 1.00 94.31 74 GLN A CA 1
ATOM 625 C C . GLN A 1 74 ? -2.260 20.735 4.259 1.00 94.31 74 GLN A C 1
ATOM 627 O O . GLN A 1 74 ? -2.375 21.395 3.228 1.00 94.31 74 GLN A O 1
ATOM 632 N N . ALA A 1 75 ? -1.893 21.313 5.404 1.00 93.81 75 ALA A N 1
ATOM 633 C CA . ALA A 1 75 ? -1.671 22.752 5.511 1.00 93.81 75 ALA A CA 1
ATOM 634 C C . ALA A 1 75 ? -0.504 23.247 4.633 1.00 93.81 75 ALA A C 1
ATOM 636 O O . ALA A 1 75 ? -0.582 24.332 4.054 1.00 93.81 75 ALA A O 1
ATOM 637 N N . SER A 1 76 ? 0.560 22.450 4.488 1.00 92.12 76 SER A N 1
ATOM 638 C CA . SER A 1 76 ? 1.682 22.771 3.594 1.00 92.12 76 SER A CA 1
ATOM 639 C C . SER A 1 76 ? 1.280 22.678 2.122 1.00 92.12 76 SER A C 1
ATOM 641 O O . SER A 1 76 ? 1.703 23.518 1.330 1.00 92.12 76 SER A O 1
ATOM 643 N N . ALA A 1 77 ? 0.434 21.710 1.753 1.00 92.00 77 ALA A N 1
ATOM 644 C CA . ALA A 1 77 ? -0.098 21.575 0.398 1.00 92.00 77 ALA A CA 1
ATOM 645 C C . ALA A 1 77 ? -0.908 22.813 -0.016 1.00 92.00 77 ALA A C 1
ATOM 647 O O . ALA A 1 77 ? -0.698 23.330 -1.110 1.00 92.00 77 ALA A O 1
ATOM 648 N N . LEU A 1 78 ? -1.738 23.358 0.885 1.00 93.62 78 LEU A N 1
ATOM 649 C CA . LEU A 1 78 ? -2.459 24.616 0.652 1.00 93.62 78 LEU A CA 1
ATOM 650 C C .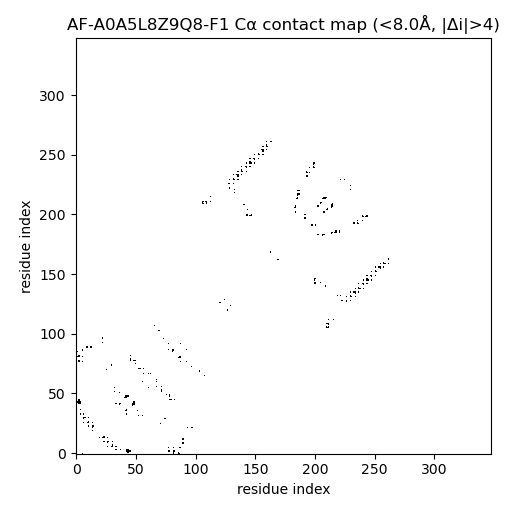 LEU A 1 78 ? -1.498 25.771 0.329 1.00 93.62 78 LEU A C 1
ATOM 652 O O . LEU A 1 78 ? -1.708 26.519 -0.626 1.00 93.62 78 LEU A O 1
ATOM 656 N N . ALA A 1 79 ? -0.439 25.925 1.130 1.00 92.56 79 ALA A N 1
ATOM 657 C CA . ALA A 1 79 ? 0.548 26.985 0.946 1.00 92.56 79 ALA A CA 1
ATOM 658 C C . ALA A 1 79 ? 1.356 26.810 -0.350 1.00 92.56 79 ALA A C 1
ATOM 660 O O . ALA A 1 79 ? 1.634 27.797 -1.028 1.00 92.56 79 ALA A O 1
ATOM 661 N N . LEU A 1 80 ? 1.698 25.570 -0.711 1.00 90.94 80 LEU A N 1
ATOM 662 C CA . LEU A 1 80 ? 2.389 25.234 -1.957 1.00 90.94 80 LEU A CA 1
ATOM 663 C C . LEU A 1 80 ? 1.527 25.512 -3.191 1.00 90.94 80 LEU A C 1
ATOM 665 O O . LEU A 1 80 ? 2.012 26.117 -4.142 1.00 90.94 80 LEU A O 1
ATOM 669 N N . GLU A 1 81 ? 0.257 25.107 -3.176 1.00 89.88 81 GLU A N 1
ATOM 670 C CA . GLU A 1 81 ? -0.675 25.360 -4.280 1.00 89.88 81 GLU A CA 1
ATOM 671 C C . GLU A 1 81 ? -0.894 26.865 -4.476 1.00 89.88 81 GLU A C 1
ATOM 673 O O . GLU A 1 81 ? -0.854 27.371 -5.598 1.00 89.88 81 GLU A O 1
ATOM 678 N N . MET A 1 82 ? -1.026 27.599 -3.369 1.00 91.62 82 MET A N 1
ATOM 679 C CA . MET A 1 82 ? -1.131 29.053 -3.366 1.00 91.62 82 MET A CA 1
ATOM 680 C C . MET A 1 82 ? 0.134 29.722 -3.941 1.00 91.62 82 MET A C 1
ATOM 682 O O . MET A 1 82 ? 0.018 30.597 -4.797 1.00 91.62 82 MET A O 1
ATOM 686 N N . ASP A 1 83 ? 1.332 29.301 -3.527 1.00 87.81 83 ASP A N 1
ATOM 687 C CA . ASP A 1 83 ? 2.622 29.810 -4.030 1.00 87.81 83 ASP A CA 1
ATOM 688 C C . ASP A 1 83 ? 2.818 29.529 -5.532 1.00 87.81 83 ASP A C 1
ATOM 690 O O . ASP A 1 83 ? 3.233 30.408 -6.286 1.00 87.81 83 ASP A O 1
ATOM 694 N N . ALA A 1 84 ? 2.452 28.327 -5.988 1.00 88.25 84 ALA A N 1
ATOM 695 C CA . ALA A 1 84 ? 2.609 27.912 -7.380 1.00 88.25 84 ALA A CA 1
ATOM 696 C C . ALA A 1 84 ? 1.595 28.578 -8.326 1.00 88.25 84 ALA A C 1
ATOM 698 O O . ALA A 1 84 ? 1.961 29.046 -9.406 1.00 88.25 84 ALA A O 1
ATOM 699 N N . ASN A 1 85 ? 0.319 28.636 -7.929 1.00 89.00 85 ASN A N 1
ATOM 700 C CA . ASN A 1 85 ? -0.785 28.984 -8.831 1.00 89.00 85 ASN A CA 1
ATOM 701 C C . ASN A 1 85 ? -1.403 30.362 -8.556 1.00 89.00 85 ASN A C 1
ATOM 703 O O . ASN A 1 85 ? -2.278 30.808 -9.298 1.00 89.00 85 ASN A O 1
ATOM 707 N N . ASN A 1 86 ? -0.979 31.061 -7.498 1.00 87.88 86 ASN A N 1
ATOM 708 C CA . ASN A 1 86 ? -1.569 32.320 -7.023 1.00 87.88 86 ASN A CA 1
ATOM 709 C C . ASN A 1 86 ? -3.068 32.249 -6.640 1.00 87.88 86 ASN A C 1
ATOM 711 O O . ASN A 1 86 ? -3.695 33.294 -6.387 1.00 87.88 86 ASN A O 1
ATOM 715 N N . PHE A 1 87 ? -3.627 31.040 -6.563 1.00 90.06 87 PHE A N 1
ATOM 716 C CA . PHE A 1 87 ? -5.009 30.706 -6.223 1.00 90.06 87 PHE A CA 1
ATOM 717 C C . PHE A 1 87 ? -5.090 29.240 -5.761 1.00 90.06 87 PHE A C 1
ATOM 719 O O . PHE A 1 87 ? -4.242 28.438 -6.139 1.00 90.06 87 PHE A O 1
ATOM 726 N N . VAL A 1 88 ? 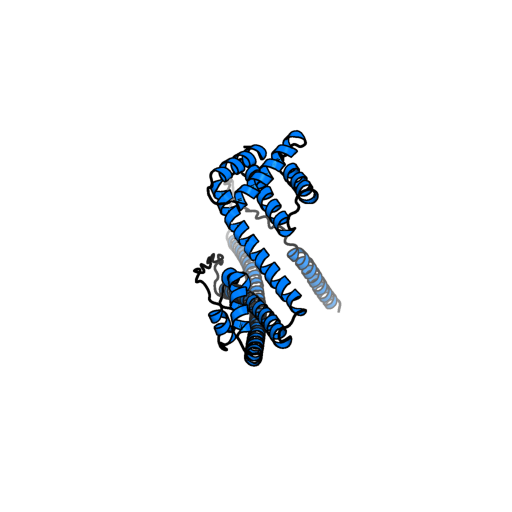-6.121 28.905 -4.981 1.00 89.94 88 VAL A N 1
ATOM 727 C CA . VAL A 1 88 ? -6.455 27.534 -4.568 1.00 89.94 88 VAL A CA 1
ATOM 728 C C . VAL A 1 88 ? -7.922 27.275 -4.887 1.00 89.94 88 VAL A C 1
ATOM 730 O O . VAL A 1 88 ? -8.798 28.031 -4.455 1.00 89.94 88 VAL A O 1
ATOM 733 N N . GLU A 1 89 ? -8.206 26.195 -5.610 1.00 92.75 89 GLU A N 1
ATOM 734 C CA . GLU A 1 89 ? -9.579 25.801 -5.924 1.00 92.75 89 GLU A CA 1
ATOM 735 C C . GLU A 1 89 ? -10.175 24.972 -4.779 1.00 92.75 89 GLU A C 1
ATOM 737 O O . GLU A 1 89 ? -9.922 23.775 -4.657 1.00 92.75 89 GLU A O 1
ATOM 742 N N . MET A 1 90 ? -10.986 25.612 -3.929 1.00 92.25 90 MET A N 1
ATOM 743 C CA . MET A 1 90 ? -11.461 25.029 -2.662 1.00 92.25 90 MET A CA 1
ATOM 744 C C . MET A 1 90 ? -12.204 23.698 -2.821 1.00 92.25 90 MET A C 1
ATOM 746 O O . MET A 1 90 ? -12.053 22.817 -1.977 1.00 92.25 90 MET A O 1
ATOM 750 N N . GLU A 1 91 ? -12.977 23.521 -3.897 1.00 91.00 91 GLU A N 1
ATOM 751 C CA . GLU A 1 91 ? -13.676 22.257 -4.153 1.00 91.00 91 GLU A CA 1
ATOM 752 C C . GLU A 1 91 ? -12.690 21.113 -4.434 1.00 91.00 91 GLU A C 1
ATOM 754 O O . GLU A 1 91 ? -12.842 20.013 -3.898 1.00 91.00 91 GLU A O 1
ATOM 759 N N . ASN A 1 92 ? -11.654 21.374 -5.233 1.00 92.06 92 ASN A N 1
ATOM 760 C CA . ASN A 1 92 ? -10.624 20.389 -5.554 1.00 92.06 92 ASN A CA 1
ATOM 761 C C . ASN A 1 92 ? -9.730 20.107 -4.347 1.00 92.06 92 ASN A C 1
ATOM 763 O O . ASN A 1 92 ? -9.485 18.942 -4.029 1.00 92.06 92 ASN A O 1
ATOM 767 N N . TYR A 1 93 ? -9.330 21.150 -3.619 1.00 93.12 93 TYR A N 1
ATOM 768 C CA . TYR A 1 93 ? -8.595 21.009 -2.367 1.00 93.12 93 TYR A CA 1
ATOM 769 C C . TYR A 1 93 ? -9.370 20.148 -1.357 1.00 93.12 93 TYR A C 1
ATOM 771 O O . TYR A 1 93 ? -8.813 19.222 -0.772 1.00 93.12 93 TYR A O 1
ATOM 779 N N . TYR A 1 94 ? -10.676 20.383 -1.204 1.00 93.62 94 TYR A N 1
ATOM 780 C CA . TYR A 1 94 ? -11.539 19.582 -0.336 1.00 93.62 94 TYR A CA 1
ATOM 781 C C . TYR A 1 94 ? -11.631 18.116 -0.777 1.00 93.62 94 TYR A C 1
ATOM 783 O O . TYR A 1 94 ? -11.442 17.228 0.050 1.00 93.62 94 TYR A O 1
ATOM 791 N N . LYS A 1 95 ? -11.847 17.833 -2.069 1.00 91.12 95 LYS A N 1
ATOM 792 C CA . LYS A 1 95 ? -11.856 16.447 -2.583 1.00 91.12 95 LYS A CA 1
ATOM 793 C C . LYS A 1 95 ? -10.533 15.728 -2.309 1.00 91.12 95 LYS A C 1
ATOM 795 O O . LYS A 1 95 ? -10.537 14.554 -1.944 1.00 91.12 95 LYS A O 1
ATOM 800 N N . ASN A 1 96 ? -9.409 16.426 -2.463 1.00 89.94 96 ASN A N 1
ATOM 801 C CA . ASN A 1 96 ? -8.085 15.877 -2.174 1.00 89.94 96 ASN A CA 1
ATOM 802 C C . ASN A 1 96 ? -7.888 15.633 -0.674 1.00 89.94 96 ASN A C 1
ATOM 804 O O . ASN A 1 96 ? -7.392 14.573 -0.296 1.00 89.94 96 ASN A O 1
ATOM 808 N N . PHE A 1 97 ? -8.342 16.560 0.173 1.00 92.44 97 PHE A N 1
ATOM 809 C CA . PHE A 1 97 ? -8.337 16.384 1.622 1.00 92.44 97 PHE A CA 1
ATOM 810 C C . PHE A 1 97 ? -9.142 15.151 2.037 1.00 92.44 97 PHE A C 1
ATOM 812 O O . PHE A 1 97 ? -8.645 14.353 2.822 1.00 92.44 97 PHE A O 1
ATOM 819 N N . GLN A 1 98 ? -10.353 14.961 1.502 1.00 91.38 98 GLN A N 1
ATOM 820 C CA . GLN A 1 98 ? -11.195 13.813 1.855 1.00 91.38 98 GLN A CA 1
ATOM 821 C C . GLN A 1 98 ? -10.511 12.486 1.521 1.00 91.38 98 GLN A C 1
ATOM 823 O O . GLN A 1 98 ? -10.401 11.628 2.392 1.00 91.38 98 GLN A O 1
ATOM 828 N N . LYS A 1 99 ? -9.956 12.360 0.309 1.00 86.50 99 LYS A N 1
ATOM 829 C CA . LYS A 1 99 ? -9.180 11.176 -0.094 1.00 86.50 99 LYS A CA 1
ATOM 830 C C . LYS A 1 99 ? -7.979 10.937 0.821 1.00 86.50 99 LYS A C 1
ATOM 832 O O . LYS A 1 99 ? -7.732 9.814 1.251 1.00 86.50 99 LYS A O 1
ATOM 837 N N . ALA A 1 100 ? -7.227 11.994 1.130 1.00 84.69 100 ALA A N 1
ATOM 838 C CA . ALA A 1 100 ? -6.066 11.896 2.007 1.00 84.69 100 ALA A CA 1
ATOM 839 C C . ALA A 1 100 ? -6.461 11.523 3.445 1.00 84.69 100 ALA A C 1
ATOM 841 O O . ALA A 1 100 ? -5.734 10.795 4.114 1.00 84.69 100 ALA A O 1
ATOM 842 N N . TYR A 1 101 ? -7.605 12.010 3.919 1.00 87.88 101 TYR A N 1
ATOM 843 C CA . TYR A 1 101 ? -8.104 11.756 5.262 1.00 87.88 101 TYR A CA 1
ATOM 844 C C . TYR A 1 101 ? -8.683 10.344 5.423 1.00 87.88 101 TYR A C 1
ATOM 846 O O . TYR A 1 101 ? -8.484 9.724 6.466 1.00 87.88 101 TYR A O 1
ATOM 854 N N . GLU A 1 102 ? -9.353 9.812 4.397 1.00 84.06 102 GLU A N 1
ATOM 855 C CA . GLU A 1 102 ? -9.755 8.400 4.337 1.00 84.06 102 GLU A CA 1
ATOM 856 C C . GLU A 1 102 ? -8.526 7.491 4.402 1.00 84.06 102 GLU A C 1
ATOM 858 O O . GLU A 1 102 ? -8.429 6.662 5.304 1.00 84.06 102 GLU A O 1
ATOM 863 N N . LYS A 1 103 ? -7.518 7.754 3.563 1.00 79.94 103 LYS A N 1
ATOM 864 C CA . LYS A 1 103 ? -6.254 7.010 3.591 1.00 79.94 103 LYS A CA 1
ATOM 865 C C . LYS A 1 103 ? -5.549 7.094 4.949 1.00 79.94 103 LYS A C 1
ATOM 867 O O . LYS A 1 103 ? -5.100 6.082 5.474 1.00 79.94 103 LYS A O 1
ATOM 872 N N . PHE A 1 104 ? -5.491 8.285 5.547 1.00 83.75 104 PHE A N 1
ATOM 873 C CA . PHE A 1 104 ? -4.940 8.477 6.890 1.00 83.75 104 PHE A CA 1
ATOM 874 C C . PHE A 1 104 ? -5.679 7.636 7.941 1.00 83.75 104 PHE A C 1
ATOM 876 O O . PHE A 1 104 ? -5.044 7.033 8.807 1.00 83.75 104 PHE A O 1
ATOM 883 N N . LYS A 1 105 ? -7.016 7.575 7.879 1.00 81.62 105 LYS A N 1
ATOM 884 C CA . LYS A 1 105 ? -7.811 6.730 8.779 1.00 81.62 105 LYS A CA 1
ATOM 885 C C . LYS A 1 105 ? -7.519 5.251 8.583 1.00 81.62 105 LYS A C 1
ATOM 887 O O . LYS A 1 105 ? -7.413 4.543 9.583 1.00 81.62 105 LYS A O 1
ATOM 892 N N . ASP A 1 106 ? -7.384 4.800 7.343 1.00 74.69 106 ASP A N 1
ATOM 893 C CA . ASP A 1 106 ? -7.089 3.401 7.039 1.00 74.69 106 ASP A CA 1
ATOM 894 C C . ASP A 1 106 ? -5.687 3.014 7.519 1.00 74.69 106 ASP A C 1
ATOM 896 O O . ASP A 1 106 ? -5.546 2.031 8.245 1.00 74.69 106 ASP A O 1
ATOM 900 N N . GLU A 1 107 ? -4.671 3.836 7.240 1.00 75.88 107 GLU A N 1
ATOM 901 C CA . GLU A 1 107 ? -3.298 3.633 7.720 1.00 75.88 107 GLU A CA 1
ATOM 902 C C . GLU A 1 107 ? -3.219 3.633 9.250 1.00 75.88 107 GLU A C 1
ATOM 904 O O . GLU A 1 107 ? -2.582 2.760 9.845 1.00 75.88 107 GLU A O 1
ATOM 909 N N . LYS A 1 108 ? -3.902 4.580 9.905 1.00 75.25 108 LYS A N 1
ATOM 910 C CA . LYS A 1 108 ? -3.962 4.643 11.366 1.00 75.25 108 LYS A CA 1
ATOM 911 C C . LYS A 1 108 ? -4.659 3.418 11.955 1.00 75.25 108 LYS A C 1
ATOM 913 O O . LYS A 1 108 ? -4.120 2.805 12.872 1.00 75.25 108 LYS A O 1
ATOM 918 N N . SER A 1 109 ? -5.806 3.025 11.402 1.00 71.06 109 SER A N 1
ATOM 919 C CA . SER A 1 109 ? -6.544 1.834 11.844 1.00 71.06 109 SER A CA 1
ATOM 920 C C . SER A 1 109 ? -5.722 0.562 11.651 1.00 71.06 109 SER A C 1
ATOM 922 O O . SER A 1 109 ? -5.751 -0.331 12.491 1.00 71.06 109 SER A O 1
ATOM 924 N N . LEU A 1 110 ? -4.963 0.480 10.557 1.00 68.25 110 LEU A N 1
ATOM 925 C CA . LEU A 1 110 ? -4.092 -0.649 10.260 1.00 68.25 110 LEU A CA 1
ATOM 926 C C . LEU A 1 110 ? -2.918 -0.718 11.246 1.00 68.25 110 LEU A C 1
ATOM 928 O O . LEU A 1 110 ? -2.601 -1.784 11.767 1.00 68.25 110 LEU A O 1
ATOM 932 N N . LYS A 1 111 ? -2.301 0.426 11.554 1.00 74.38 111 LYS A N 1
ATOM 933 C CA . LYS A 1 111 ? -1.225 0.532 12.546 1.00 74.38 111 LYS A CA 1
ATOM 934 C C . LYS A 1 111 ? -1.717 0.199 13.954 1.00 74.38 111 LYS A C 1
ATOM 936 O O . LYS A 1 111 ? -1.042 -0.528 14.673 1.00 74.38 111 LYS A O 1
ATOM 941 N N . GLU A 1 112 ? -2.894 0.686 14.340 1.00 72.56 112 GLU A N 1
ATOM 942 C CA . GLU A 1 112 ? -3.553 0.314 15.596 1.00 72.56 112 GLU A CA 1
ATOM 943 C C . GLU A 1 112 ? -3.863 -1.186 15.638 1.00 72.56 112 GLU A C 1
ATOM 945 O O . GLU A 1 112 ? -3.548 -1.829 16.631 1.00 72.56 112 GLU A O 1
ATOM 950 N N . PHE A 1 113 ? -4.366 -1.772 14.549 1.00 66.75 113 PHE A N 1
ATOM 951 C CA . PHE A 1 113 ? -4.600 -3.214 14.444 1.00 66.75 113 PHE A CA 1
ATOM 952 C C . PHE A 1 113 ? -3.318 -4.042 14.614 1.00 66.75 113 PHE A C 1
ATOM 954 O O . PHE A 1 113 ? -3.329 -5.035 15.342 1.00 66.75 113 PHE A O 1
ATOM 961 N N . TYR A 1 114 ? -2.209 -3.643 13.983 1.00 65.81 114 TYR A N 1
ATOM 962 C CA . TYR A 1 114 ? -0.922 -4.325 14.156 1.00 65.81 114 TYR A CA 1
ATOM 963 C C . TYR A 1 114 ? -0.355 -4.148 15.575 1.00 65.81 114 TYR A C 1
ATOM 965 O O . TYR A 1 114 ? 0.121 -5.113 16.163 1.00 65.81 114 TYR A O 1
ATOM 973 N N . ASN A 1 115 ? -0.497 -2.965 16.180 1.00 65.81 115 ASN A N 1
ATOM 974 C CA . ASN A 1 115 ? -0.111 -2.742 17.579 1.00 65.81 115 ASN A CA 1
ATOM 975 C C . ASN A 1 115 ? -0.994 -3.543 18.562 1.00 65.81 115 ASN A C 1
ATOM 977 O O . ASN A 1 115 ? -0.519 -4.028 19.589 1.00 65.81 115 ASN A O 1
ATOM 981 N N . GLU A 1 116 ? -2.288 -3.700 18.272 1.00 61.03 116 GLU A N 1
ATOM 982 C CA . GLU A 1 116 ? -3.181 -4.587 19.024 1.00 61.03 116 GLU A CA 1
ATOM 983 C C . GLU A 1 116 ? -2.773 -6.056 18.860 1.00 61.03 116 GLU A C 1
ATOM 985 O O . GLU A 1 116 ? -2.796 -6.804 19.832 1.00 61.03 116 GLU A O 1
ATOM 990 N N . LEU A 1 117 ? -2.342 -6.469 17.663 1.00 57.38 117 LEU A N 1
ATOM 991 C CA . LEU A 1 117 ? -1.727 -7.781 17.426 1.00 57.38 117 LEU A CA 1
ATOM 992 C C . LEU A 1 117 ? -0.534 -8.016 18.362 1.00 57.38 117 LEU A C 1
ATOM 994 O O . LEU A 1 117 ? -0.498 -9.042 19.037 1.00 57.38 117 LEU A O 1
ATOM 998 N N . ASP A 1 118 ? 0.378 -7.047 18.435 1.00 53.09 118 ASP A N 1
ATOM 999 C CA . ASP A 1 118 ? 1.596 -7.123 19.249 1.00 53.09 118 ASP A CA 1
ATOM 1000 C C . ASP A 1 118 ? 1.302 -7.122 20.761 1.00 53.09 118 ASP A C 1
ATOM 1002 O O . ASP A 1 118 ? 2.073 -7.658 21.553 1.00 53.09 118 ASP A O 1
ATOM 1006 N N . THR A 1 119 ? 0.181 -6.533 21.193 1.00 54.16 119 THR A N 1
ATOM 1007 C CA . THR A 1 119 ? -0.210 -6.455 22.617 1.00 54.16 119 THR A CA 1
ATOM 1008 C C . THR A 1 119 ? -1.136 -7.588 23.073 1.00 54.16 119 THR A C 1
ATOM 1010 O O . THR A 1 119 ? -1.205 -7.884 24.269 1.00 54.16 119 THR A O 1
ATOM 1013 N N . LEU A 1 120 ? -1.810 -8.281 22.147 1.00 49.16 120 LEU A N 1
ATOM 1014 C CA . LEU A 1 120 ? -2.569 -9.509 22.429 1.00 49.16 120 LEU A CA 1
ATOM 1015 C C . LEU A 1 120 ? -1.674 -10.686 22.861 1.00 49.16 120 LEU A C 1
ATOM 1017 O O . LEU A 1 120 ? -2.179 -11.630 23.474 1.00 49.16 120 LEU A O 1
ATOM 1021 N N . ASP A 1 121 ? -0.361 -10.583 22.641 1.00 45.88 121 ASP A N 1
ATOM 1022 C CA . ASP A 1 121 ? 0.679 -11.531 23.067 1.00 45.88 121 ASP A CA 1
ATOM 1023 C C . ASP A 1 121 ? 0.667 -11.796 24.597 1.00 45.88 121 ASP A C 1
ATOM 1025 O O . ASP A 1 121 ? 1.077 -12.854 25.081 1.00 45.88 121 ASP A O 1
ATOM 1029 N N . GLU A 1 122 ? 0.102 -10.878 25.397 1.00 47.84 122 GLU A N 1
ATOM 1030 C CA . GLU A 1 122 ? 0.089 -10.988 26.863 1.00 47.84 122 GLU A CA 1
ATOM 1031 C C . GLU A 1 122 ? -1.191 -11.601 27.466 1.00 47.84 122 GLU A C 1
ATOM 1033 O O . GLU A 1 122 ? -1.181 -12.012 28.634 1.00 47.84 122 GLU A O 1
ATOM 1038 N N . THR A 1 123 ? -2.314 -11.700 26.735 1.00 48.81 123 THR A N 1
ATOM 1039 C CA . THR A 1 123 ? -3.600 -12.091 27.353 1.00 48.81 123 THR A CA 1
ATOM 1040 C C . THR A 1 123 ? -4.442 -13.096 26.555 1.00 48.81 123 THR A C 1
ATOM 1042 O O . THR A 1 123 ? -5.460 -12.775 25.962 1.00 48.81 123 THR A O 1
ATOM 1045 N N . LYS A 1 124 ? -4.111 -14.384 26.729 1.00 50.03 124 LYS A N 1
ATOM 1046 C CA . LYS A 1 124 ? -5.021 -15.547 26.602 1.00 50.03 124 LYS A CA 1
ATOM 1047 C C . LYS A 1 124 ? -5.748 -15.725 25.251 1.00 50.03 124 LYS A C 1
ATOM 1049 O O . LYS A 1 124 ? -6.978 -15.748 25.206 1.00 50.03 124 LYS A O 1
ATOM 1054 N N . THR A 1 125 ? -4.989 -16.128 24.239 1.00 46.03 125 THR A N 1
ATOM 1055 C CA . THR A 1 125 ? -5.423 -17.084 23.200 1.00 46.03 125 THR A CA 1
ATOM 1056 C C . THR A 1 125 ? -4.386 -18.208 23.087 1.00 46.03 125 THR A C 1
ATOM 1058 O O . THR A 1 125 ? -3.328 -18.145 23.711 1.00 46.03 125 THR A O 1
ATOM 1061 N N . ASN A 1 126 ? -4.707 -19.302 22.389 1.00 61.25 126 ASN A N 1
ATOM 1062 C CA . ASN A 1 126 ? -3.763 -20.392 22.113 1.00 61.25 126 ASN A CA 1
ATOM 1063 C C . ASN A 1 126 ? -2.536 -19.792 21.396 1.00 61.25 126 ASN A C 1
ATOM 1065 O O . ASN A 1 126 ? -2.629 -19.556 20.199 1.00 61.25 126 ASN A O 1
ATOM 1069 N N . GLN A 1 127 ? -1.423 -19.541 22.100 1.00 64.38 127 GLN A N 1
ATOM 1070 C CA . GLN A 1 127 ? -0.226 -18.862 21.556 1.00 64.38 127 GLN A CA 1
ATOM 1071 C C . GLN A 1 127 ? 0.201 -19.426 20.189 1.00 64.38 127 GLN A C 1
ATOM 1073 O O . GLN A 1 127 ? 0.484 -18.680 19.264 1.00 64.38 127 GLN A O 1
ATOM 1078 N N . ASN A 1 128 ? 0.087 -20.745 20.016 1.00 77.88 128 ASN A N 1
ATOM 1079 C CA . ASN A 1 128 ? 0.387 -21.430 18.759 1.00 77.88 128 ASN A CA 1
ATOM 1080 C C . ASN A 1 128 ? -0.508 -20.996 17.572 1.00 77.88 128 ASN A C 1
ATOM 1082 O O . ASN A 1 128 ? -0.068 -20.974 16.432 1.00 77.88 128 ASN A O 1
ATOM 1086 N N . GLN A 1 129 ? -1.781 -20.664 17.806 1.00 82.88 129 GLN A N 1
ATOM 1087 C CA . GLN A 1 129 ? -2.692 -20.219 16.746 1.00 82.88 129 GLN A CA 1
ATOM 1088 C C . GLN A 1 129 ? -2.383 -18.788 16.295 1.00 82.88 129 GLN A C 1
ATOM 1090 O O . GLN A 1 129 ? -2.381 -18.522 15.096 1.00 82.88 129 GLN A O 1
ATOM 1095 N N . ASP A 1 130 ? -2.108 -17.890 17.241 1.00 81.69 130 ASP A N 1
ATOM 1096 C CA . ASP A 1 130 ? -1.742 -16.506 16.930 1.00 81.69 130 ASP A CA 1
ATOM 1097 C C . ASP A 1 130 ? -0.374 -16.437 16.227 1.00 81.69 130 ASP A C 1
ATOM 1099 O O . ASP A 1 130 ? -0.244 -15.721 15.234 1.00 81.69 130 ASP A O 1
ATOM 1103 N N . GLU A 1 131 ? 0.602 -17.255 16.646 1.00 85.62 131 GLU A N 1
ATOM 1104 C CA . GLU A 1 131 ? 1.893 -17.410 15.956 1.00 85.62 131 GLU A CA 1
ATOM 1105 C C . GLU A 1 131 ? 1.710 -17.860 14.497 1.00 85.62 131 GLU A C 1
ATOM 1107 O O . GLU A 1 131 ? 2.283 -17.263 13.586 1.00 85.62 131 GLU A O 1
ATOM 1112 N N . LEU A 1 132 ? 0.863 -18.866 14.251 1.00 90.12 132 LEU A N 1
ATOM 1113 C CA . LEU A 1 132 ? 0.575 -19.346 12.895 1.00 90.12 132 LEU A CA 1
ATOM 1114 C C . LEU A 1 132 ? -0.133 -18.296 12.035 1.00 90.12 132 LEU A C 1
ATOM 1116 O O . LEU A 1 132 ? 0.150 -18.197 10.844 1.00 90.12 132 LEU A O 1
ATOM 1120 N N . ILE A 1 133 ? -1.048 -17.513 12.613 1.00 90.44 133 ILE A N 1
ATOM 1121 C CA . ILE A 1 133 ? -1.726 -16.428 11.894 1.00 90.44 133 ILE A CA 1
ATOM 1122 C C . ILE A 1 133 ? -0.725 -15.331 11.532 1.00 90.44 133 ILE A C 1
ATOM 1124 O O . ILE A 1 133 ? -0.703 -14.900 10.381 1.00 90.44 133 ILE A O 1
ATOM 1128 N N . ALA A 1 134 ? 0.125 -14.907 12.469 1.00 88.12 134 ALA A N 1
ATOM 1129 C CA . ALA A 1 134 ? 1.164 -13.918 12.197 1.00 88.12 134 ALA A CA 1
ATOM 1130 C C . ALA A 1 134 ? 2.122 -14.405 11.097 1.00 88.12 134 ALA A C 1
ATOM 1132 O O . ALA A 1 134 ? 2.417 -13.671 10.152 1.00 88.12 134 ALA A O 1
ATOM 1133 N N . GLU A 1 135 ? 2.540 -15.671 11.165 1.00 92.50 135 GLU A N 1
ATOM 1134 C CA . GLU A 1 135 ? 3.401 -16.264 10.147 1.00 92.50 135 GLU A CA 1
ATOM 1135 C C . GLU A 1 135 ? 2.711 -16.359 8.778 1.00 92.50 135 GLU A C 1
ATOM 1137 O O . GLU A 1 135 ? 3.325 -16.107 7.738 1.00 92.50 135 GLU A O 1
ATOM 1142 N N . LEU A 1 136 ? 1.422 -16.702 8.754 1.00 94.19 136 LEU A N 1
ATOM 1143 C CA . LEU A 1 136 ? 0.628 -16.739 7.530 1.00 94.19 136 LEU A CA 1
ATOM 1144 C C . LEU A 1 136 ? 0.561 -15.353 6.882 1.00 94.19 136 LEU A C 1
ATOM 1146 O O . LEU A 1 136 ? 0.826 -15.236 5.687 1.00 94.19 136 LEU A O 1
ATOM 1150 N N . LEU A 1 137 ? 0.263 -14.309 7.662 1.00 92.81 137 LEU A N 1
ATOM 1151 C CA . LEU A 1 137 ? 0.215 -12.927 7.175 1.00 92.81 137 LEU A CA 1
ATOM 1152 C C . LEU A 1 137 ? 1.559 -12.484 6.594 1.00 92.81 137 LEU A C 1
ATOM 1154 O O . LEU A 1 137 ? 1.596 -11.916 5.505 1.00 92.81 137 LEU A O 1
ATOM 1158 N N . GLN A 1 138 ? 2.663 -12.817 7.264 1.00 91.88 138 GLN A N 1
ATOM 1159 C CA . GLN A 1 138 ? 4.001 -12.525 6.759 1.00 91.88 138 GLN A CA 1
ATOM 1160 C C . GLN A 1 138 ? 4.281 -13.233 5.424 1.00 91.88 138 GLN A C 1
ATOM 1162 O O . GLN A 1 138 ? 4.827 -12.633 4.500 1.00 91.88 138 GLN A O 1
ATOM 1167 N N . ASN A 1 139 ? 3.894 -14.505 5.293 1.00 94.44 139 ASN A N 1
ATOM 1168 C CA . ASN A 1 139 ? 4.078 -15.234 4.040 1.00 94.44 139 ASN A CA 1
ATOM 1169 C C . ASN A 1 139 ? 3.183 -14.699 2.908 1.00 94.44 139 ASN A C 1
ATOM 1171 O O . ASN A 1 139 ? 3.605 -14.750 1.754 1.00 94.44 139 ASN A O 1
ATOM 1175 N N . ILE A 1 140 ? 1.988 -14.184 3.210 1.00 94.75 140 ILE A N 1
ATOM 1176 C CA . ILE A 1 140 ? 1.130 -13.507 2.224 1.00 94.75 140 ILE A CA 1
ATOM 1177 C C . ILE A 1 140 ? 1.784 -12.208 1.747 1.00 94.75 140 ILE A C 1
ATOM 1179 O O . ILE A 1 140 ? 1.848 -11.984 0.542 1.00 94.75 140 ILE A O 1
ATOM 1183 N N . ASP A 1 141 ? 2.338 -11.405 2.658 1.00 92.12 141 ASP A N 1
ATOM 1184 C CA . ASP A 1 141 ? 3.046 -10.172 2.293 1.00 92.12 141 ASP A CA 1
ATOM 1185 C C . ASP A 1 141 ? 4.268 -10.457 1.405 1.00 92.12 141 ASP A C 1
ATOM 1187 O O . ASP A 1 141 ? 4.474 -9.810 0.381 1.00 92.12 141 ASP A O 1
ATOM 1191 N N . PHE A 1 142 ? 5.053 -11.491 1.727 1.00 94.75 142 PHE A N 1
ATOM 1192 C CA . PHE A 1 142 ? 6.142 -11.935 0.852 1.00 94.75 142 PHE A CA 1
ATOM 1193 C C . PHE A 1 142 ? 5.653 -12.359 -0.534 1.00 94.75 142 PHE A C 1
ATOM 1195 O O . PHE A 1 142 ? 6.301 -12.033 -1.526 1.00 94.75 142 PHE A O 1
ATOM 1202 N N . ASN A 1 143 ? 4.532 -13.075 -0.610 1.00 96.88 143 ASN A N 1
ATOM 1203 C CA . ASN A 1 143 ? 3.981 -13.537 -1.878 1.00 96.88 143 ASN A CA 1
ATOM 1204 C C . ASN A 1 143 ? 3.568 -12.378 -2.783 1.00 96.88 143 ASN A C 1
ATOM 1206 O O . ASN A 1 143 ? 3.871 -12.396 -3.974 1.00 96.88 143 ASN A O 1
ATOM 1210 N N . GLU A 1 144 ? 2.910 -11.374 -2.209 1.00 94.88 144 GLU A N 1
ATOM 1211 C CA . GLU A 1 144 ? 2.496 -10.173 -2.925 1.00 94.88 144 GLU A CA 1
ATOM 1212 C C . GLU A 1 144 ? 3.716 -9.414 -3.463 1.00 94.88 144 GLU A C 1
ATOM 1214 O O . GLU A 1 144 ? 3.801 -9.190 -4.671 1.00 94.88 144 GLU A O 1
ATOM 1219 N N . ASN A 1 145 ? 4.730 -9.176 -2.622 1.00 92.50 145 ASN A N 1
ATOM 1220 C CA . ASN A 1 145 ? 5.949 -8.487 -3.050 1.00 92.50 145 ASN A CA 1
ATOM 1221 C C . ASN A 1 145 ? 6.675 -9.251 -4.181 1.00 92.50 145 ASN A C 1
ATOM 1223 O O . ASN A 1 145 ? 7.129 -8.642 -5.149 1.00 92.50 145 ASN A O 1
ATOM 1227 N N . PHE A 1 146 ? 6.772 -10.586 -4.096 1.00 94.44 146 PHE A N 1
ATOM 1228 C CA . PHE A 1 146 ? 7.375 -11.396 -5.165 1.00 94.44 146 PHE A CA 1
ATOM 1229 C C . PHE A 1 146 ? 6.538 -11.418 -6.445 1.00 94.44 146 PHE A C 1
ATOM 1231 O O . PHE A 1 146 ? 7.097 -11.560 -7.529 1.00 94.44 146 PHE A O 1
ATOM 1238 N N . SER A 1 147 ? 5.215 -11.301 -6.335 1.00 93.38 147 SER A N 1
ATOM 1239 C CA . SE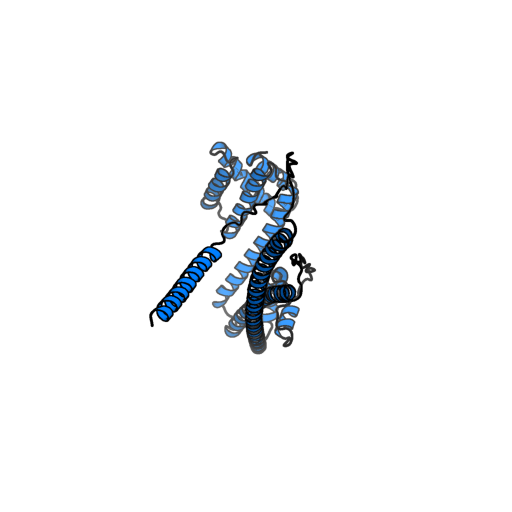R A 1 147 ? 4.326 -11.268 -7.497 1.00 93.38 147 SER A CA 1
ATOM 1240 C C . SER A 1 147 ? 4.487 -9.961 -8.271 1.00 93.38 147 SER A C 1
ATOM 1242 O O . SER A 1 147 ? 4.641 -10.014 -9.488 1.00 93.38 147 SER A O 1
ATOM 1244 N N . LEU A 1 148 ? 4.577 -8.827 -7.566 1.00 91.06 148 LEU A N 1
ATOM 1245 C CA . LEU A 1 148 ? 4.900 -7.529 -8.168 1.00 91.06 148 LEU A CA 1
ATOM 1246 C C . LEU A 1 148 ? 6.284 -7.529 -8.832 1.00 91.06 148 LEU A C 1
ATOM 1248 O O . LEU A 1 148 ? 6.425 -7.106 -9.977 1.00 91.06 148 LEU A O 1
ATOM 1252 N N . GLU A 1 149 ? 7.309 -8.048 -8.142 1.00 91.38 149 GLU A N 1
ATOM 1253 C CA . GLU A 1 149 ? 8.664 -8.152 -8.711 1.00 91.38 149 GLU A CA 1
ATOM 1254 C C . GLU A 1 149 ? 8.666 -9.007 -9.987 1.00 91.38 149 GLU A C 1
ATOM 1256 O O . GLU A 1 149 ? 9.371 -8.700 -10.950 1.00 91.38 149 GLU A O 1
ATOM 1261 N N . LYS A 1 150 ? 7.870 -10.083 -10.006 1.00 91.38 150 LYS A N 1
ATOM 1262 C CA . LYS A 1 150 ? 7.767 -10.979 -11.158 1.00 91.38 150 LYS A CA 1
ATOM 1263 C C . LYS A 1 150 ? 7.146 -10.263 -12.349 1.00 91.38 150 LYS A C 1
ATOM 1265 O O . LYS A 1 150 ? 7.721 -10.329 -13.431 1.00 91.38 150 LYS A O 1
ATOM 1270 N N . GLU A 1 151 ? 6.027 -9.577 -12.150 1.00 90.88 151 GLU A N 1
ATOM 1271 C CA . GLU A 1 151 ? 5.343 -8.831 -13.208 1.00 90.88 151 GLU A CA 1
ATOM 1272 C C . GLU A 1 151 ? 6.247 -7.748 -13.818 1.00 90.88 151 GLU A C 1
ATOM 1274 O O . GLU A 1 151 ? 6.402 -7.674 -15.041 1.00 90.88 151 GLU A O 1
ATOM 1279 N N . GLU A 1 152 ? 6.935 -6.965 -12.979 1.00 89.06 152 GLU A N 1
ATOM 1280 C CA . GLU A 1 152 ? 7.882 -5.946 -13.448 1.00 89.06 152 GLU A CA 1
ATOM 1281 C C . GLU A 1 152 ? 9.002 -6.574 -14.294 1.00 89.06 152 GLU A C 1
ATOM 1283 O O . GLU A 1 152 ? 9.374 -6.070 -15.361 1.00 89.06 152 GLU A O 1
ATOM 1288 N N . LEU A 1 153 ? 9.543 -7.701 -13.834 1.00 88.88 153 LEU A N 1
ATOM 1289 C CA . LEU A 1 153 ? 10.633 -8.384 -14.510 1.00 88.88 153 LEU A CA 1
ATOM 1290 C C . LEU A 1 153 ? 10.184 -9.050 -15.820 1.00 88.88 153 LEU A C 1
ATOM 1292 O O . LEU A 1 153 ? 10.931 -9.020 -16.798 1.00 88.88 153 LEU A O 1
ATOM 1296 N N . GLU A 1 154 ? 8.972 -9.606 -15.871 1.00 90.56 154 GLU A N 1
ATOM 1297 C CA . GLU A 1 154 ? 8.353 -10.134 -17.094 1.00 90.56 154 GLU A CA 1
ATOM 1298 C C . GLU A 1 154 ? 8.160 -9.036 -18.143 1.00 90.56 154 GLU A C 1
ATOM 1300 O O . GLU A 1 154 ? 8.478 -9.248 -19.319 1.00 90.56 154 GLU A O 1
ATOM 1305 N N . HIS A 1 155 ? 7.731 -7.841 -17.727 1.00 88.38 155 HIS A N 1
ATOM 1306 C CA . HIS A 1 155 ? 7.621 -6.686 -18.615 1.00 88.38 155 HIS A CA 1
ATOM 1307 C C . HIS A 1 155 ? 8.994 -6.257 -19.165 1.00 88.38 155 HIS A C 1
ATOM 1309 O O . HIS A 1 155 ? 9.155 -6.052 -20.371 1.00 88.38 155 HIS A O 1
ATOM 1315 N N . GLN A 1 156 ? 10.023 -6.194 -18.312 1.00 84.12 156 GLN A N 1
ATOM 1316 C CA . GLN A 1 156 ? 11.394 -5.877 -18.739 1.00 84.12 156 GLN A CA 1
ATOM 1317 C C . GLN A 1 156 ? 11.956 -6.914 -19.722 1.00 84.12 156 GLN A C 1
ATOM 1319 O O . GLN A 1 156 ? 12.529 -6.545 -20.748 1.00 84.12 156 GLN A O 1
ATOM 1324 N N . VAL A 1 157 ? 11.781 -8.207 -19.435 1.00 88.75 157 VAL A N 1
ATOM 1325 C CA . VAL A 1 157 ? 12.199 -9.302 -20.324 1.00 88.75 157 VAL A CA 1
ATOM 1326 C C . VAL A 1 157 ? 11.493 -9.198 -21.674 1.00 88.75 157 VAL A C 1
ATOM 1328 O O . VAL A 1 157 ? 12.160 -9.244 -22.704 1.00 88.75 157 VAL A O 1
ATOM 1331 N N . SER A 1 158 ? 10.174 -8.991 -21.678 1.00 86.44 158 SER A N 1
ATOM 1332 C CA . SER A 1 158 ? 9.378 -8.869 -22.908 1.00 86.44 158 SER A CA 1
ATOM 1333 C C . SER A 1 158 ? 9.815 -7.673 -23.762 1.00 86.44 158 SER A C 1
ATOM 1335 O O . SER A 1 158 ? 9.899 -7.770 -24.989 1.00 86.44 158 SER A O 1
ATOM 1337 N N . SER A 1 159 ? 10.154 -6.551 -23.120 1.00 83.62 159 SER A N 1
ATOM 1338 C CA . SER A 1 159 ? 10.709 -5.369 -23.788 1.00 83.62 159 SER A CA 1
ATOM 1339 C C . SER A 1 159 ? 12.047 -5.675 -24.475 1.00 83.62 159 SER A C 1
ATOM 1341 O O . SER A 1 159 ? 12.225 -5.349 -25.649 1.00 83.62 159 SER A O 1
ATOM 1343 N N . TYR A 1 160 ? 12.963 -6.380 -23.801 1.00 83.06 160 TYR A N 1
ATOM 1344 C CA . TYR A 1 160 ? 14.249 -6.773 -24.392 1.00 83.06 160 TYR A CA 1
ATOM 1345 C C . TYR A 1 160 ? 14.109 -7.799 -25.517 1.00 83.06 160 TYR A C 1
ATOM 1347 O O . TYR A 1 160 ? 14.807 -7.694 -26.523 1.00 83.06 160 TYR A O 1
ATOM 1355 N N . GLU A 1 161 ? 13.197 -8.764 -25.387 1.00 85.50 161 GLU A N 1
ATOM 1356 C CA . GLU A 1 161 ? 12.892 -9.707 -26.470 1.00 85.50 161 GLU A CA 1
ATOM 1357 C C . GLU A 1 161 ? 12.355 -8.979 -27.704 1.00 85.50 161 GLU A C 1
ATOM 1359 O O . GLU A 1 161 ? 12.768 -9.272 -28.823 1.00 85.50 161 GLU A O 1
ATOM 1364 N N . THR A 1 162 ? 11.486 -7.987 -27.503 1.00 83.00 162 THR A N 1
ATOM 1365 C CA . THR A 1 162 ? 10.962 -7.160 -28.596 1.00 83.00 162 THR A CA 1
ATOM 1366 C C . THR A 1 162 ? 12.071 -6.331 -29.248 1.00 83.00 162 THR A C 1
ATOM 1368 O O . THR A 1 162 ? 12.107 -6.234 -30.473 1.00 83.00 162 THR A O 1
ATOM 1371 N N . ALA A 1 163 ? 12.999 -5.782 -28.457 1.00 76.56 163 ALA A N 1
ATOM 1372 C CA . ALA A 1 163 ? 14.131 -4.998 -28.957 1.00 76.56 163 ALA A CA 1
ATOM 1373 C C . ALA A 1 163 ? 15.118 -5.829 -29.795 1.00 76.56 163 ALA A C 1
ATOM 1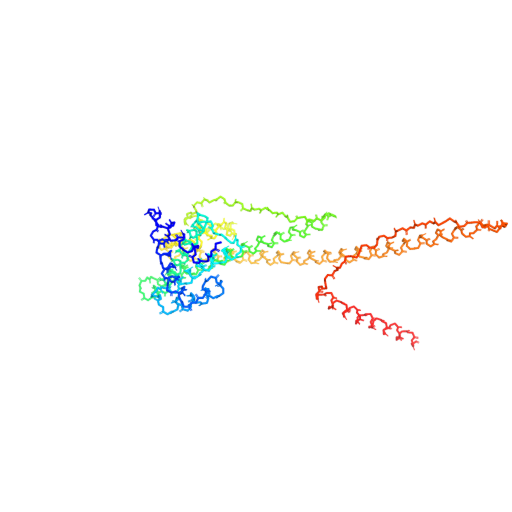375 O O . ALA A 1 163 ? 15.725 -5.296 -30.714 1.00 76.56 163 ALA A O 1
ATOM 1376 N N . LEU A 1 164 ? 15.260 -7.127 -29.506 1.00 73.31 164 LEU A N 1
ATOM 1377 C CA . LEU A 1 164 ? 16.044 -8.060 -30.329 1.00 73.31 164 LEU A CA 1
ATOM 1378 C C . LEU A 1 164 ? 15.320 -8.471 -31.623 1.00 73.31 164 LEU A C 1
ATOM 1380 O O . LEU A 1 164 ? 15.957 -8.895 -32.583 1.00 73.31 164 LEU A O 1
ATOM 1384 N N . LEU A 1 165 ? 13.984 -8.416 -31.648 1.00 72.25 165 LEU A N 1
ATOM 1385 C CA . LEU A 1 165 ? 13.167 -8.906 -32.766 1.00 72.25 165 LEU A CA 1
ATOM 1386 C C . LEU A 1 165 ? 12.805 -7.826 -33.798 1.00 72.25 165 LEU A C 1
ATOM 1388 O O . LEU A 1 165 ? 12.516 -8.182 -34.941 1.00 72.25 165 LEU A O 1
ATOM 1392 N N . ASN A 1 166 ? 12.808 -6.542 -33.426 1.00 59.88 166 ASN A N 1
ATOM 1393 C CA . ASN A 1 166 ? 12.404 -5.432 -34.294 1.00 59.88 166 ASN A CA 1
ATOM 1394 C C . ASN A 1 166 ? 13.531 -4.399 -34.478 1.00 59.88 166 ASN A C 1
ATOM 1396 O O . ASN A 1 166 ? 14.084 -3.905 -33.503 1.00 59.88 166 ASN A O 1
ATOM 1400 N N . ASP A 1 167 ? 13.784 -4.004 -35.733 1.00 54.34 167 ASP A N 1
ATOM 1401 C CA . ASP A 1 167 ? 14.713 -2.926 -36.139 1.00 54.34 167 ASP A CA 1
ATOM 1402 C C . ASP A 1 167 ? 14.199 -1.501 -35.805 1.00 54.34 167 ASP A C 1
ATOM 1404 O O . ASP A 1 167 ? 14.913 -0.518 -36.006 1.00 54.34 167 ASP A O 1
ATOM 1408 N N . ASP A 1 168 ? 12.965 -1.363 -35.304 1.00 49.44 168 ASP A N 1
ATOM 1409 C CA . ASP A 1 168 ? 12.322 -0.071 -35.040 1.00 49.44 168 ASP A CA 1
ATOM 1410 C C . ASP A 1 168 ? 12.229 0.247 -33.537 1.00 49.44 168 ASP A C 1
ATOM 1412 O O . ASP A 1 168 ? 11.878 -0.595 -32.708 1.00 49.44 168 ASP A O 1
ATOM 1416 N N . PHE A 1 169 ? 12.519 1.511 -33.203 1.00 50.09 169 PHE A N 1
ATOM 1417 C CA . PHE A 1 169 ? 12.492 2.075 -31.849 1.00 50.09 169 PHE A CA 1
ATOM 1418 C C . PHE A 1 169 ? 11.158 1.799 -31.135 1.00 50.09 169 PHE A C 1
ATOM 1420 O O . PHE A 1 169 ? 10.090 2.205 -31.596 1.00 50.09 169 PHE A O 1
ATOM 1427 N N . ILE A 1 170 ? 11.231 1.162 -29.966 1.00 53.53 170 ILE A N 1
ATOM 1428 C CA . ILE A 1 170 ? 10.066 0.861 -29.129 1.00 53.53 170 ILE A CA 1
ATOM 1429 C C . ILE A 1 170 ? 9.671 2.118 -28.344 1.00 53.53 170 ILE A C 1
ATOM 1431 O O . ILE A 1 170 ? 10.446 2.627 -27.534 1.00 53.53 170 ILE A O 1
ATOM 1435 N N . THR A 1 171 ? 8.448 2.606 -28.551 1.00 47.03 171 THR A N 1
ATOM 1436 C CA . THR A 1 171 ? 7.784 3.533 -27.624 1.00 47.03 171 THR A CA 1
ATOM 1437 C C . THR A 1 171 ? 7.258 2.763 -26.410 1.00 47.03 171 THR A C 1
ATOM 1439 O O . THR A 1 171 ? 6.675 1.694 -26.607 1.00 47.03 171 THR A O 1
ATOM 1442 N N . PRO A 1 172 ? 7.414 3.276 -25.175 1.00 44.56 172 PRO A N 1
ATOM 1443 C CA . PRO A 1 172 ? 6.805 2.669 -23.993 1.00 44.56 172 PRO A CA 1
ATOM 1444 C C . PRO A 1 172 ? 5.291 2.541 -24.191 1.00 44.56 172 PRO A C 1
ATOM 1446 O O . PRO A 1 172 ? 4.655 3.498 -24.633 1.00 44.56 172 PRO A O 1
ATOM 1449 N N . SER A 1 173 ? 4.726 1.366 -23.906 1.00 48.00 173 SER A N 1
ATOM 1450 C CA . SER A 1 173 ? 3.271 1.218 -23.836 1.00 48.00 173 SER A CA 1
ATOM 1451 C C . SER A 1 173 ? 2.808 1.782 -22.498 1.00 48.00 173 SER A C 1
ATOM 1453 O O . SER A 1 173 ? 3.130 1.219 -21.453 1.00 48.00 173 SER A O 1
ATOM 1455 N N . ASP A 1 174 ? 2.072 2.891 -22.535 1.00 42.31 174 ASP A N 1
ATOM 1456 C CA . ASP A 1 174 ? 1.341 3.440 -21.388 1.00 42.31 174 ASP A CA 1
ATOM 1457 C C . ASP A 1 174 ? 0.030 2.658 -21.195 1.00 42.31 174 ASP A C 1
ATOM 1459 O O . ASP A 1 174 ? -1.065 3.227 -21.230 1.00 42.31 174 ASP A O 1
ATOM 1463 N N . ASP A 1 175 ? 0.109 1.334 -21.045 1.00 40.88 175 ASP A N 1
ATOM 1464 C CA . ASP A 1 175 ? -1.065 0.567 -20.641 1.00 40.88 175 ASP A CA 1
ATOM 1465 C C . ASP A 1 175 ? -1.333 0.856 -19.158 1.00 40.88 175 ASP A C 1
ATOM 1467 O O . ASP A 1 175 ? -0.801 0.220 -18.250 1.00 40.88 175 ASP A O 1
ATOM 1471 N N . GLU A 1 176 ? -2.159 1.879 -18.918 1.00 43.91 176 GLU A N 1
ATOM 1472 C CA . GLU A 1 176 ? -2.8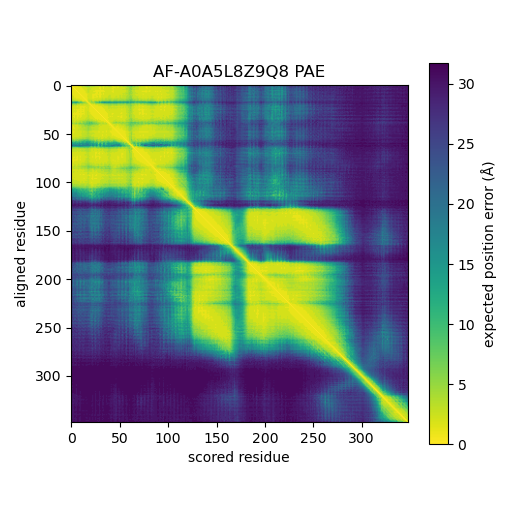26 2.097 -17.640 1.00 43.91 176 GLU A CA 1
ATOM 1473 C C . GLU A 1 176 ? -3.642 0.843 -17.306 1.00 43.91 176 GLU A C 1
ATOM 1475 O O . GLU A 1 176 ? -4.722 0.611 -17.860 1.00 43.91 176 GLU A O 1
ATOM 1480 N N . PHE A 1 177 ? -3.134 0.049 -16.363 1.00 42.59 177 PHE A N 1
ATOM 1481 C CA . PHE A 1 177 ? -3.909 -0.982 -15.692 1.00 42.59 177 PHE A CA 1
ATOM 1482 C C . PHE A 1 177 ? -5.142 -0.335 -15.060 1.00 42.59 177 PHE A C 1
ATOM 1484 O O . PHE A 1 177 ? -5.069 0.371 -14.054 1.00 42.59 177 PHE A O 1
ATOM 1491 N N . LYS A 1 178 ? -6.300 -0.561 -15.678 1.00 43.91 178 LYS A N 1
ATOM 1492 C CA . LYS A 1 178 ? -7.590 -0.295 -15.052 1.00 43.91 178 LYS A CA 1
ATOM 1493 C C . LYS A 1 178 ? -8.002 -1.547 -14.308 1.00 43.91 178 LYS A C 1
ATOM 1495 O O . LYS A 1 178 ? -8.584 -2.451 -14.901 1.00 43.91 178 LYS A O 1
ATOM 1500 N N . GLU A 1 179 ? -7.707 -1.586 -13.019 1.00 47.97 179 GLU A N 1
ATOM 1501 C CA . GLU A 1 179 ? -8.374 -2.526 -12.130 1.00 47.97 179 GLU A CA 1
ATOM 1502 C C . GLU A 1 179 ? -9.778 -1.996 -11.830 1.00 47.97 179 GLU A C 1
ATOM 1504 O O . GLU A 1 179 ? -9.976 -0.877 -11.350 1.00 47.97 179 GLU A O 1
ATOM 1509 N N . GLU A 1 180 ? -10.783 -2.783 -12.205 1.00 43.75 180 GLU A N 1
ATOM 1510 C CA . GLU A 1 180 ? -12.147 -2.579 -11.744 1.00 43.75 180 GLU A CA 1
ATOM 1511 C C . GLU A 1 180 ? -12.193 -2.927 -10.249 1.00 43.75 180 GLU A C 1
ATOM 1513 O O . GLU A 1 180 ? -11.841 -4.038 -9.864 1.00 43.75 180 GLU A O 1
ATOM 1518 N N . ASN A 1 181 ? -12.624 -1.973 -9.413 1.00 46.88 181 ASN A N 1
ATOM 1519 C CA . ASN A 1 181 ? -12.822 -2.153 -7.970 1.00 46.88 181 ASN A CA 1
ATOM 1520 C C . ASN A 1 181 ? -13.926 -3.196 -7.693 1.00 46.88 181 ASN A C 1
ATOM 1522 O O . ASN A 1 181 ? -15.076 -2.839 -7.405 1.00 46.88 181 ASN A O 1
ATOM 1526 N N . GLU A 1 182 ? -13.612 -4.486 -7.777 1.00 58.62 182 GLU A N 1
ATOM 1527 C CA . GLU A 1 182 ? -14.427 -5.524 -7.155 1.00 58.62 182 GLU A CA 1
ATOM 1528 C C . GLU A 1 182 ? -14.082 -5.601 -5.665 1.00 58.62 182 GLU A C 1
ATOM 1530 O O . GLU A 1 182 ? -12.928 -5.725 -5.277 1.00 58.62 182 GLU A O 1
ATOM 1535 N N . ASN A 1 183 ? -15.097 -5.513 -4.799 1.00 73.94 183 ASN A N 1
ATOM 1536 C CA . ASN A 1 183 ? -14.920 -5.699 -3.358 1.00 73.94 183 ASN A CA 1
ATOM 1537 C C . ASN A 1 183 ? -14.499 -7.149 -3.069 1.00 73.94 183 ASN A C 1
ATOM 1539 O O . ASN A 1 183 ? -15.355 -8.036 -2.976 1.00 73.94 183 ASN A O 1
ATOM 1543 N N . ILE A 1 184 ? -13.198 -7.362 -2.891 1.00 84.69 184 ILE A N 1
ATOM 1544 C CA . ILE A 1 184 ? -12.591 -8.664 -2.606 1.00 84.69 184 ILE A CA 1
ATOM 1545 C C . ILE A 1 184 ? -13.012 -9.127 -1.211 1.00 84.69 184 ILE A C 1
ATOM 1547 O O . ILE A 1 184 ? -12.896 -8.398 -0.222 1.00 84.69 184 ILE A O 1
ATOM 1551 N N . LYS A 1 185 ? -13.512 -10.361 -1.103 1.00 90.56 185 LYS A N 1
ATOM 1552 C CA . LYS A 1 185 ? -13.921 -10.938 0.188 1.00 90.56 185 LYS A CA 1
ATOM 1553 C C . LYS A 1 185 ? -12.781 -11.715 0.844 1.00 90.56 185 LYS A C 1
ATOM 1555 O O . LYS A 1 185 ? -12.018 -12.373 0.138 1.00 90.56 185 LYS A O 1
ATOM 1560 N N . PRO A 1 186 ? -12.699 -11.775 2.186 1.00 91.31 186 PRO A N 1
ATOM 1561 C CA . PRO A 1 186 ? -11.632 -12.530 2.842 1.00 91.31 186 PRO A CA 1
ATOM 1562 C C . PRO A 1 186 ? -11.618 -14.024 2.489 1.00 91.31 186 PRO A C 1
ATOM 1564 O O . PRO A 1 186 ? -10.551 -14.623 2.364 1.00 91.31 186 PRO A O 1
ATOM 1567 N N . SER A 1 187 ? -12.788 -14.608 2.216 1.00 91.88 187 SER A N 1
ATOM 1568 C CA . SER A 1 187 ? -12.918 -15.980 1.720 1.00 91.88 187 SER A CA 1
ATOM 1569 C C . SER A 1 187 ? -12.193 -16.232 0.392 1.00 91.88 187 SER A C 1
ATOM 1571 O O . SER A 1 187 ? -11.772 -17.356 0.133 1.00 91.88 187 SER A O 1
ATOM 1573 N N . GLU A 1 188 ? -12.052 -15.211 -0.457 1.00 93.69 188 GLU A N 1
ATOM 1574 C CA . GLU A 1 188 ? -11.334 -15.310 -1.735 1.00 93.69 188 GLU A CA 1
ATOM 1575 C C . GLU A 1 188 ? -9.825 -15.366 -1.502 1.00 93.69 188 GLU A C 1
ATOM 1577 O O . GLU A 1 188 ? -9.145 -16.196 -2.104 1.00 93.69 188 GLU A O 1
ATOM 1582 N N . LEU A 1 189 ? -9.310 -14.594 -0.539 1.00 94.25 189 LEU A N 1
ATOM 1583 C CA . LEU A 1 189 ? -7.915 -14.702 -0.112 1.00 94.25 189 LEU A CA 1
ATOM 1584 C C . LEU A 1 189 ? -7.625 -16.073 0.521 1.00 94.25 189 LEU A C 1
ATOM 1586 O O . LEU A 1 189 ? -6.593 -16.677 0.235 1.00 94.25 189 LEU A O 1
ATOM 1590 N N . ILE A 1 190 ? -8.556 -16.623 1.309 1.00 94.25 190 ILE A N 1
ATOM 1591 C CA . ILE A 1 190 ? -8.451 -18.004 1.817 1.00 94.25 190 ILE A CA 1
ATOM 1592 C C . ILE A 1 190 ? -8.448 -19.020 0.668 1.00 94.25 190 ILE A C 1
ATOM 1594 O O . ILE A 1 190 ? -7.670 -19.976 0.700 1.00 94.25 190 ILE A O 1
ATOM 1598 N N . ALA A 1 191 ? -9.304 -18.836 -0.340 1.00 94.12 191 ALA A N 1
ATOM 1599 C CA . ALA A 1 191 ? -9.362 -19.717 -1.503 1.00 94.12 191 ALA A CA 1
ATOM 1600 C C . ALA A 1 191 ? -8.047 -19.688 -2.293 1.00 94.12 191 ALA A C 1
ATOM 1602 O O . ALA A 1 191 ? -7.522 -20.749 -2.619 1.00 94.12 191 ALA A O 1
ATOM 1603 N N . PHE A 1 192 ? -7.472 -18.502 -2.504 1.00 95.88 192 PHE A N 1
ATOM 1604 C CA . PHE A 1 192 ? -6.147 -18.342 -3.099 1.00 95.88 192 PHE A CA 1
ATOM 1605 C C . PHE A 1 192 ? -5.072 -19.101 -2.313 1.00 95.88 192 PHE A C 1
ATOM 1607 O O . PHE A 1 192 ? -4.304 -19.857 -2.907 1.00 95.88 192 PHE A O 1
ATOM 1614 N N . ILE A 1 193 ? -5.028 -18.951 -0.984 1.00 95.00 193 ILE A N 1
ATOM 1615 C CA . ILE A 1 193 ? -4.035 -19.636 -0.140 1.00 95.00 193 ILE A CA 1
ATOM 1616 C C . ILE A 1 193 ? -4.106 -21.158 -0.339 1.00 95.00 193 ILE A C 1
ATOM 1618 O O . ILE A 1 193 ? -3.074 -21.825 -0.375 1.00 95.00 193 ILE A O 1
ATOM 1622 N N . LYS A 1 194 ? -5.319 -21.695 -0.505 1.00 92.69 194 LYS A N 1
ATOM 1623 C CA . LYS A 1 194 ? -5.581 -23.130 -0.679 1.00 92.69 194 LYS A CA 1
ATOM 1624 C C . LYS A 1 194 ? -5.442 -23.630 -2.121 1.00 92.69 194 LYS A C 1
ATOM 1626 O O . LYS A 1 194 ? -5.378 -24.839 -2.322 1.00 92.69 194 LYS A O 1
ATOM 1631 N N . ASP A 1 195 ? -5.418 -22.747 -3.115 1.00 93.38 195 ASP A N 1
ATOM 1632 C CA . ASP A 1 195 ? -5.277 -23.133 -4.519 1.00 93.38 195 ASP A CA 1
ATOM 1633 C C . ASP A 1 195 ? -3.812 -23.405 -4.870 1.00 93.38 195 ASP A C 1
ATOM 1635 O O . ASP A 1 195 ? -3.016 -22.489 -5.037 1.00 93.38 195 ASP A O 1
ATOM 1639 N N . GLU A 1 196 ? -3.435 -24.668 -5.026 1.00 88.50 196 GLU A N 1
ATOM 1640 C CA . GLU A 1 196 ? -2.058 -25.051 -5.360 1.00 88.50 196 GLU A CA 1
ATOM 1641 C C . GLU A 1 196 ? -1.584 -24.535 -6.732 1.00 88.50 196 GLU A C 1
ATOM 1643 O O . GLU A 1 196 ? -0.378 -24.414 -6.943 1.00 88.50 196 GLU A O 1
ATOM 1648 N N . ASN A 1 197 ? -2.498 -24.211 -7.656 1.00 89.62 197 ASN A N 1
ATOM 1649 C CA . ASN A 1 197 ? -2.136 -23.793 -9.015 1.00 89.62 197 ASN A CA 1
ATOM 1650 C C . ASN A 1 197 ? -1.852 -22.293 -9.116 1.00 89.62 197 ASN A C 1
ATOM 1652 O O . ASN A 1 197 ? -1.025 -21.875 -9.926 1.00 89.62 197 ASN A O 1
ATOM 1656 N N . GLN A 1 198 ? -2.536 -21.478 -8.312 1.00 92.06 198 GLN A N 1
ATOM 1657 C CA . GLN A 1 198 ? -2.382 -20.028 -8.339 1.00 92.06 198 GLN A CA 1
ATOM 1658 C C . GLN A 1 198 ? -1.205 -19.605 -7.457 1.00 92.06 198 GLN A C 1
ATOM 1660 O O . GLN A 1 198 ? -1.345 -19.451 -6.249 1.00 92.06 198 GLN A O 1
ATOM 1665 N N . ILE A 1 199 ? -0.021 -19.426 -8.038 1.00 91.50 199 ILE A N 1
ATOM 1666 C CA . ILE A 1 199 ? 1.202 -19.158 -7.261 1.00 91.50 199 ILE A CA 1
ATOM 1667 C C . ILE A 1 199 ? 1.358 -17.661 -6.929 1.00 91.50 199 ILE A C 1
ATOM 1669 O O . ILE A 1 199 ? 1.759 -17.320 -5.813 1.00 91.50 199 ILE A O 1
ATOM 1673 N N . SER A 1 200 ? 1.019 -16.790 -7.883 1.00 92.31 200 SER A N 1
ATOM 1674 C CA . SER A 1 200 ? 1.103 -15.330 -7.755 1.00 92.31 200 SER A CA 1
ATOM 1675 C C . SER A 1 200 ? -0.122 -14.742 -7.060 1.00 92.31 200 SER A C 1
ATOM 1677 O O . SER A 1 200 ? -1.252 -15.164 -7.328 1.00 92.31 200 SER A O 1
ATOM 1679 N N . TYR A 1 201 ? 0.116 -13.742 -6.216 1.00 94.81 201 TYR A N 1
ATOM 1680 C CA . TYR A 1 201 ? -0.906 -12.953 -5.544 1.00 94.81 201 TYR A CA 1
ATOM 1681 C C . TYR A 1 201 ? -1.785 -12.238 -6.584 1.00 94.81 201 TYR A C 1
ATOM 1683 O O . TYR A 1 201 ? -1.256 -11.439 -7.351 1.00 94.81 201 TYR A O 1
ATOM 1691 N N . PRO A 1 202 ? -3.097 -12.531 -6.654 1.00 92.31 202 PRO A N 1
ATOM 1692 C CA . PRO A 1 202 ? -3.949 -12.056 -7.746 1.00 92.31 202 PRO A CA 1
ATOM 1693 C C . PRO A 1 202 ? -4.786 -10.818 -7.393 1.00 92.31 202 PRO A C 1
ATOM 1695 O O . PRO A 1 202 ? -5.685 -10.465 -8.148 1.00 92.31 202 PRO A O 1
ATOM 1698 N N . PHE A 1 203 ? -4.582 -10.225 -6.217 1.00 92.25 203 PHE A N 1
ATOM 1699 C CA . PHE A 1 203 ? -5.460 -9.190 -5.674 1.00 92.25 203 PHE A CA 1
ATOM 1700 C C . PHE A 1 203 ? -4.743 -7.844 -5.590 1.00 92.25 203 PHE A C 1
ATOM 1702 O O . PHE A 1 203 ? -3.543 -7.800 -5.318 1.00 92.25 203 PHE A O 1
ATOM 1709 N N . ASN A 1 204 ? -5.491 -6.747 -5.711 1.00 88.12 204 ASN A N 1
ATOM 1710 C CA . ASN A 1 204 ? -4.956 -5.422 -5.425 1.00 88.12 204 ASN A CA 1
ATOM 1711 C C . ASN A 1 204 ? -4.652 -5.285 -3.925 1.00 88.12 204 ASN A C 1
ATOM 1713 O O . ASN A 1 204 ? -5.516 -5.499 -3.070 1.00 88.12 204 ASN A O 1
ATOM 1717 N N . ARG A 1 205 ? -3.417 -4.888 -3.601 1.00 87.81 205 ARG A N 1
ATOM 1718 C CA . ARG A 1 205 ? -2.947 -4.690 -2.225 1.00 87.81 205 ARG A CA 1
ATOM 1719 C C . ARG A 1 205 ? -3.740 -3.632 -1.455 1.00 87.81 205 ARG A C 1
ATOM 1721 O O . ARG A 1 205 ? -3.906 -3.773 -0.242 1.00 87.81 205 ARG A O 1
ATOM 1728 N N . GLU A 1 206 ? -4.186 -2.572 -2.126 1.00 85.25 206 GLU A N 1
ATOM 1729 C CA . GLU A 1 206 ? -4.972 -1.482 -1.534 1.00 85.25 206 GLU A CA 1
ATOM 1730 C C . GLU A 1 206 ? -6.348 -1.972 -1.067 1.00 85.25 206 GLU A C 1
ATOM 1732 O O . GLU A 1 206 ? -6.808 -1.565 -0.002 1.00 85.25 206 GLU A O 1
ATOM 1737 N N . ASP A 1 207 ? -6.954 -2.919 -1.788 1.00 86.25 207 ASP A N 1
ATOM 1738 C CA . ASP A 1 207 ? -8.257 -3.491 -1.433 1.00 86.25 207 ASP A CA 1
ATOM 1739 C C . ASP A 1 207 ? -8.161 -4.602 -0.376 1.00 86.25 207 ASP A C 1
ATOM 1741 O O . ASP A 1 207 ? -9.148 -4.897 0.304 1.00 86.25 207 ASP A O 1
ATOM 1745 N N . THR A 1 208 ? -6.975 -5.197 -0.196 1.00 89.19 208 THR A N 1
ATOM 1746 C CA . THR A 1 208 ? -6.746 -6.330 0.712 1.00 89.19 208 THR A CA 1
ATOM 1747 C C . THR A 1 208 ? -5.798 -5.995 1.869 1.00 89.19 208 THR A C 1
ATOM 1749 O O . THR A 1 208 ? -6.246 -5.649 2.959 1.00 89.19 208 THR A O 1
ATOM 1752 N N . LEU A 1 209 ? -4.481 -6.110 1.673 1.00 87.69 209 LEU A N 1
ATOM 1753 C CA . LEU A 1 209 ? -3.470 -6.085 2.738 1.00 87.69 209 LEU A CA 1
ATOM 1754 C C . LEU A 1 209 ? -3.299 -4.702 3.380 1.00 87.69 209 LEU A C 1
ATOM 1756 O O . LEU A 1 209 ? -2.877 -4.615 4.535 1.00 87.69 209 LEU A O 1
ATOM 1760 N N . LYS A 1 210 ? -3.630 -3.626 2.657 1.00 85.31 210 LYS A N 1
ATOM 1761 C CA . LYS A 1 210 ? -3.660 -2.251 3.185 1.00 85.31 210 LYS A CA 1
ATOM 1762 C C . LYS A 1 210 ? -5.047 -1.807 3.649 1.00 85.31 210 LYS A C 1
ATOM 1764 O O . LYS A 1 210 ? -5.165 -0.766 4.290 1.00 85.31 210 LYS A O 1
ATOM 1769 N N . ASN A 1 211 ? -6.082 -2.608 3.406 1.00 83.38 211 ASN A N 1
ATOM 1770 C CA . ASN A 1 211 ? -7.434 -2.315 3.851 1.00 83.38 211 ASN A CA 1
ATOM 1771 C C . ASN A 1 211 ? -7.665 -2.868 5.267 1.00 83.38 211 ASN A C 1
ATOM 1773 O O . ASN A 1 211 ? -7.797 -4.074 5.488 1.00 83.38 211 ASN A O 1
ATOM 1777 N N . ALA A 1 212 ? -7.766 -1.973 6.252 1.00 78.06 212 ALA A N 1
ATOM 1778 C CA . ALA A 1 212 ? -7.955 -2.355 7.652 1.00 78.06 212 ALA A CA 1
ATOM 1779 C C . ALA A 1 212 ? -9.265 -3.130 7.896 1.00 78.06 212 ALA A C 1
ATOM 1781 O O . ALA A 1 212 ? -9.305 -4.055 8.713 1.00 78.06 212 ALA A O 1
ATOM 1782 N N . SER A 1 213 ? -10.342 -2.785 7.181 1.00 79.94 213 SER A N 1
ATOM 1783 C CA . SER A 1 213 ? -11.625 -3.485 7.310 1.00 79.94 213 SER A CA 1
ATOM 1784 C C . SER A 1 213 ? -11.523 -4.913 6.786 1.00 79.94 213 SER A C 1
ATOM 1786 O O . SER A 1 213 ? -11.957 -5.843 7.472 1.00 79.94 213 SER A O 1
ATOM 1788 N N . PHE A 1 214 ? -10.886 -5.085 5.625 1.00 90.12 214 PHE A N 1
ATOM 1789 C CA . PHE A 1 214 ? -10.607 -6.393 5.046 1.00 90.12 214 PHE A CA 1
ATOM 1790 C C . PHE A 1 214 ? -9.750 -7.241 5.988 1.00 90.12 214 PHE A C 1
ATOM 1792 O O . PHE A 1 214 ? -10.149 -8.347 6.345 1.00 90.12 214 PHE A O 1
ATOM 1799 N N . MET A 1 215 ? -8.618 -6.714 6.464 1.00 88.44 215 MET A N 1
ATOM 1800 C CA . MET A 1 215 ? -7.696 -7.443 7.345 1.00 88.44 215 MET A CA 1
ATOM 1801 C C . MET A 1 215 ? -8.350 -7.864 8.663 1.00 88.44 215 MET A C 1
ATOM 1803 O O . MET A 1 215 ? -8.122 -8.973 9.155 1.00 88.44 215 MET A O 1
ATOM 1807 N N . ARG A 1 216 ? -9.227 -7.020 9.217 1.00 83.75 216 ARG A N 1
ATOM 1808 C CA . ARG A 1 216 ? -10.009 -7.362 10.408 1.00 83.75 216 ARG A CA 1
ATOM 1809 C C . ARG A 1 216 ? -10.961 -8.526 10.145 1.00 83.75 216 ARG A C 1
ATOM 1811 O O . ARG A 1 216 ? -11.066 -9.423 10.982 1.00 83.75 216 ARG A O 1
ATOM 1818 N N . ASP A 1 217 ? -11.679 -8.506 9.028 1.00 87.38 217 ASP A N 1
ATOM 1819 C CA . ASP A 1 217 ? -12.640 -9.560 8.700 1.00 87.38 217 ASP A CA 1
ATOM 1820 C C . ASP A 1 217 ? -11.929 -10.857 8.287 1.00 87.38 217 ASP A C 1
ATOM 1822 O O . ASP A 1 217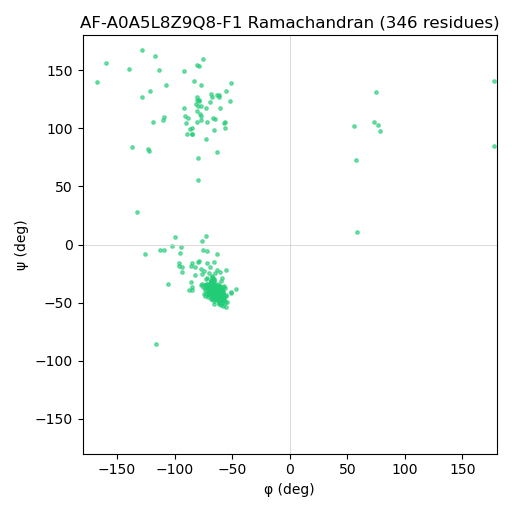 ? -12.313 -11.933 8.744 1.00 87.38 217 ASP A O 1
ATOM 1826 N N . PHE A 1 218 ? -10.803 -10.756 7.582 1.00 93.62 218 PHE A N 1
ATOM 1827 C CA . PHE A 1 218 ? -9.907 -11.873 7.303 1.00 93.62 218 PHE A CA 1
ATOM 1828 C C . PHE A 1 218 ? -9.390 -12.531 8.580 1.00 93.62 218 PHE A C 1
ATOM 1830 O O . PHE A 1 218 ? -9.501 -13.747 8.736 1.00 93.62 218 PHE A O 1
ATOM 1837 N N . ARG A 1 219 ? -8.916 -11.748 9.558 1.00 88.81 219 ARG A N 1
ATOM 1838 C CA . ARG A 1 219 ? -8.469 -12.305 10.841 1.00 88.81 219 ARG A CA 1
ATOM 1839 C C . ARG A 1 219 ? -9.600 -12.999 11.602 1.00 88.81 219 ARG A C 1
ATOM 1841 O O . ARG A 1 219 ? -9.352 -14.018 12.242 1.00 88.81 219 ARG A O 1
ATOM 1848 N N . LYS A 1 220 ? -10.840 -12.497 11.534 1.00 87.94 220 LYS A N 1
ATOM 1849 C CA . LYS A 1 220 ? -11.994 -13.199 12.128 1.00 87.94 220 LYS A CA 1
ATOM 1850 C C . LYS A 1 220 ? -12.206 -14.567 11.486 1.00 87.94 220 LYS A C 1
ATOM 1852 O O . LYS A 1 220 ? -12.476 -15.520 12.212 1.00 87.94 220 LYS A O 1
ATOM 1857 N N . GLU A 1 221 ? -12.075 -14.663 10.165 1.00 91.75 221 GLU A N 1
ATOM 1858 C CA . GLU A 1 221 ? -12.167 -15.944 9.464 1.00 91.75 221 GLU A CA 1
ATOM 1859 C C . GLU A 1 221 ? -11.015 -16.878 9.857 1.00 91.75 221 GLU A C 1
ATOM 1861 O O . GLU A 1 221 ? -11.279 -18.021 10.216 1.00 91.75 221 GLU A O 1
ATOM 1866 N N . LEU A 1 222 ? -9.768 -16.391 9.917 1.00 90.94 222 LEU A N 1
ATOM 1867 C CA . LEU A 1 222 ? -8.611 -17.185 10.360 1.00 90.94 222 LEU A CA 1
ATOM 1868 C C . LEU A 1 222 ? -8.748 -17.694 11.804 1.00 90.94 222 LEU A C 1
ATOM 1870 O O . LEU A 1 222 ? -8.428 -18.846 12.091 1.00 90.94 222 LEU A O 1
ATOM 1874 N N . ASN A 1 223 ? -9.270 -16.867 12.711 1.00 86.69 223 ASN A N 1
ATOM 1875 C CA . ASN A 1 223 ? -9.528 -17.256 14.100 1.00 86.69 223 ASN A CA 1
ATOM 1876 C C . ASN A 1 223 ? -10.605 -18.346 14.222 1.00 86.69 223 ASN A C 1
ATOM 1878 O O . ASN A 1 223 ? -10.623 -19.081 15.210 1.00 86.69 223 ASN A O 1
ATOM 1882 N N . ALA A 1 224 ? -11.505 -18.455 13.240 1.00 88.06 224 ALA A N 1
ATOM 1883 C CA . ALA A 1 224 ? -12.510 -19.512 13.190 1.00 88.06 224 ALA A CA 1
ATOM 1884 C C . ALA A 1 224 ? -11.946 -20.854 12.683 1.00 88.06 224 ALA A C 1
ATOM 1886 O O . ALA A 1 224 ? -12.605 -21.883 12.851 1.00 88.06 224 ALA A O 1
ATOM 1887 N N . LEU A 1 225 ? -10.747 -20.860 12.087 1.00 88.19 225 LEU A N 1
ATOM 1888 C CA . LEU A 1 225 ? -10.074 -22.069 11.610 1.00 88.19 225 LEU A CA 1
ATOM 1889 C C . LEU A 1 225 ? -9.365 -22.808 12.751 1.00 88.19 225 LEU A C 1
ATOM 1891 O O . LEU A 1 225 ? -8.968 -22.233 13.765 1.00 88.19 225 LEU A O 1
ATOM 1895 N N . GLY A 1 226 ? -9.188 -24.118 12.577 1.00 87.56 226 GLY A N 1
ATOM 1896 C CA . GLY A 1 226 ? -8.395 -24.927 13.501 1.00 87.56 226 GLY A CA 1
ATOM 1897 C C . GLY A 1 226 ? -6.890 -24.768 13.264 1.00 87.56 226 GLY A C 1
ATOM 1898 O O . GLY A 1 226 ? -6.454 -24.547 12.139 1.00 87.56 226 GLY A O 1
ATOM 1899 N N . THR A 1 227 ? -6.074 -24.986 14.300 1.00 88.44 227 THR A N 1
ATOM 1900 C CA . THR A 1 227 ? -4.598 -24.906 14.229 1.00 88.44 227 THR A CA 1
ATOM 1901 C C . THR A 1 227 ? -4.005 -25.727 13.079 1.00 88.44 227 THR A C 1
ATOM 1903 O O . THR A 1 227 ? -3.141 -25.243 12.364 1.00 88.44 227 THR A O 1
ATOM 1906 N N . LYS A 1 228 ? -4.518 -26.942 12.843 1.00 90.50 228 LYS A N 1
ATOM 1907 C CA . LYS A 1 228 ? -4.053 -27.804 11.746 1.00 90.50 228 LYS A CA 1
ATOM 1908 C C . LYS A 1 228 ? -4.302 -27.187 10.363 1.00 90.50 228 LYS A C 1
ATOM 1910 O O . LYS A 1 228 ? -3.467 -27.299 9.478 1.00 90.50 228 LYS A O 1
ATOM 1915 N N . GLU A 1 229 ? -5.452 -26.547 10.179 1.00 93.50 229 GLU A N 1
ATOM 1916 C CA . GLU A 1 229 ? -5.791 -25.894 8.913 1.00 93.50 229 GLU A CA 1
ATOM 1917 C C . GLU A 1 229 ? -4.916 -24.655 8.686 1.00 93.50 229 GLU A C 1
ATOM 1919 O O . GLU A 1 229 ? -4.454 -24.422 7.574 1.00 93.50 229 GLU A O 1
ATOM 1924 N N . LEU A 1 230 ? -4.602 -23.914 9.753 1.00 93.62 230 LEU A N 1
ATOM 1925 C CA . LEU A 1 230 ? -3.654 -22.800 9.695 1.00 93.62 230 LEU A CA 1
ATOM 1926 C C . LEU A 1 230 ? -2.229 -23.269 9.358 1.00 93.62 230 LEU A C 1
ATOM 1928 O O . LEU A 1 230 ? -1.582 -22.654 8.518 1.00 93.62 230 LEU A O 1
ATOM 1932 N N . GLU A 1 231 ? -1.757 -24.382 9.931 1.00 93.25 231 GLU A N 1
ATOM 1933 C CA . GLU A 1 231 ? -0.469 -24.995 9.560 1.00 93.25 231 GLU A CA 1
ATOM 1934 C C . GLU A 1 231 ? -0.425 -25.387 8.073 1.00 93.25 231 GLU A C 1
ATOM 1936 O O . GLU A 1 231 ? 0.573 -25.148 7.390 1.00 93.25 231 GLU A O 1
ATOM 1941 N N . GLU A 1 232 ? -1.502 -25.980 7.550 1.00 95.56 232 GLU A N 1
ATOM 1942 C CA . GLU A 1 232 ? -1.626 -26.324 6.128 1.00 95.56 232 GLU A CA 1
ATOM 1943 C C . GLU A 1 232 ? -1.569 -25.065 5.246 1.00 95.56 232 GLU A C 1
ATOM 1945 O O . GLU A 1 232 ? -0.824 -25.038 4.265 1.00 95.56 232 GLU A O 1
ATOM 1950 N N . MET A 1 233 ? -2.267 -23.994 5.635 1.00 96.50 233 MET A N 1
ATOM 1951 C CA . MET A 1 233 ? -2.252 -22.704 4.935 1.00 96.50 233 MET A CA 1
ATOM 1952 C C . MET A 1 233 ? -0.872 -22.029 4.955 1.00 96.50 233 MET A C 1
ATOM 1954 O O . MET A 1 233 ? -0.418 -21.533 3.922 1.00 96.50 233 MET A O 1
ATOM 1958 N N . VAL A 1 234 ? -0.172 -22.042 6.094 1.00 95.44 234 VAL A N 1
ATOM 1959 C CA . VAL A 1 234 ? 1.205 -21.526 6.211 1.00 95.44 234 VAL A CA 1
ATOM 1960 C C . VAL A 1 234 ? 2.140 -22.286 5.270 1.00 95.44 234 VAL A C 1
ATOM 1962 O O . VAL A 1 234 ? 2.905 -21.678 4.521 1.00 95.44 234 VAL A O 1
ATOM 1965 N N . ASN A 1 235 ? 2.058 -23.619 5.259 1.00 95.19 235 ASN A N 1
ATOM 1966 C CA . ASN A 1 235 ? 2.882 -24.444 4.377 1.00 95.19 235 ASN A CA 1
ATOM 1967 C C . ASN A 1 235 ? 2.570 -24.200 2.894 1.00 95.19 235 ASN A C 1
ATOM 1969 O O . ASN A 1 235 ? 3.502 -24.116 2.092 1.00 95.19 235 ASN A O 1
ATOM 1973 N N . ALA A 1 236 ? 1.294 -24.031 2.533 1.00 95.94 236 ALA A N 1
ATOM 1974 C CA . ALA A 1 236 ? 0.890 -23.686 1.172 1.00 95.94 236 ALA A CA 1
ATOM 1975 C C . ALA A 1 236 ? 1.488 -22.341 0.731 1.00 95.94 236 ALA A C 1
ATOM 1977 O O . ALA A 1 236 ? 2.083 -22.251 -0.344 1.00 95.94 236 ALA A O 1
ATOM 1978 N N . MET A 1 237 ? 1.431 -21.312 1.583 1.00 96.75 237 MET A N 1
ATOM 1979 C CA . MET A 1 237 ? 2.030 -20.011 1.270 1.00 96.75 237 MET A CA 1
ATOM 1980 C C . MET A 1 237 ? 3.557 -20.059 1.176 1.00 96.75 237 MET A C 1
ATOM 1982 O O . MET A 1 237 ? 4.130 -19.462 0.263 1.00 96.75 237 MET A O 1
ATOM 1986 N N . ARG A 1 238 ? 4.235 -20.811 2.052 1.00 95.62 238 ARG A N 1
ATOM 1987 C CA . ARG A 1 238 ? 5.687 -21.037 1.940 1.00 95.62 238 ARG A CA 1
ATOM 1988 C C . ARG A 1 238 ? 6.050 -21.703 0.610 1.00 95.62 238 ARG A C 1
ATOM 1990 O O . ARG A 1 238 ? 7.006 -21.275 -0.035 1.00 95.62 238 ARG A O 1
ATOM 1997 N N . ALA A 1 239 ? 5.281 -22.706 0.182 1.00 95.75 239 ALA A N 1
ATOM 1998 C CA . ALA A 1 239 ? 5.500 -23.392 -1.088 1.00 95.75 239 ALA A CA 1
ATOM 1999 C C . ALA A 1 239 ? 5.315 -22.451 -2.290 1.00 95.75 239 ALA A C 1
ATOM 2001 O O . ALA A 1 239 ? 6.168 -22.429 -3.179 1.00 95.75 239 ALA A O 1
ATOM 2002 N N . LYS A 1 240 ? 4.264 -21.617 -2.288 1.00 97.12 240 LYS A N 1
ATOM 2003 C CA . LYS A 1 240 ? 4.057 -20.588 -3.322 1.00 97.12 240 LYS A CA 1
ATOM 2004 C C . LYS A 1 240 ? 5.212 -19.587 -3.366 1.00 97.12 240 LYS A C 1
ATOM 2006 O O . LYS A 1 240 ? 5.731 -19.294 -4.437 1.00 97.12 240 LYS A O 1
ATOM 2011 N N . ASN A 1 241 ? 5.676 -19.118 -2.207 1.00 96.50 241 ASN A N 1
ATOM 2012 C CA . ASN A 1 241 ? 6.816 -18.202 -2.115 1.00 96.50 241 ASN A CA 1
ATOM 2013 C C . ASN A 1 241 ? 8.115 -18.823 -2.637 1.00 96.50 241 ASN A C 1
ATOM 2015 O O . ASN A 1 241 ? 8.906 -18.146 -3.289 1.00 96.50 241 ASN A O 1
ATOM 2019 N N . GLU A 1 242 ? 8.357 -20.107 -2.370 1.00 95.56 242 GLU A N 1
ATOM 2020 C CA . GLU A 1 242 ? 9.516 -20.810 -2.921 1.00 95.56 242 GLU A CA 1
ATOM 2021 C C . GLU A 1 242 ? 9.415 -20.971 -4.445 1.00 95.56 242 GLU A C 1
ATOM 2023 O O . GLU A 1 242 ? 10.415 -20.810 -5.146 1.00 95.56 242 GLU A O 1
ATOM 2028 N N . ALA A 1 243 ? 8.219 -21.257 -4.965 1.00 94.62 243 ALA A N 1
ATOM 2029 C CA . ALA A 1 243 ? 7.981 -21.339 -6.400 1.00 94.62 243 ALA A CA 1
ATOM 2030 C C . ALA A 1 243 ? 8.191 -19.981 -7.093 1.00 94.62 243 ALA A C 1
ATOM 2032 O O . ALA A 1 243 ? 8.961 -19.922 -8.051 1.00 94.62 243 ALA A O 1
ATOM 2033 N N . LEU A 1 244 ? 7.637 -18.884 -6.556 1.00 94.31 244 LEU A N 1
ATOM 2034 C CA . LEU A 1 244 ? 7.868 -17.531 -7.085 1.00 94.31 244 LEU A CA 1
ATOM 2035 C C . LEU A 1 244 ? 9.345 -17.149 -7.076 1.00 94.31 244 LEU A C 1
ATOM 2037 O O . LEU A 1 244 ? 9.844 -16.626 -8.066 1.00 94.31 244 LEU A O 1
ATOM 2041 N N . LYS A 1 245 ? 10.083 -17.458 -6.002 1.00 94.19 245 LYS A N 1
ATOM 2042 C CA . LYS A 1 245 ? 11.533 -17.208 -5.958 1.00 94.19 245 LYS A CA 1
ATOM 2043 C C . LYS A 1 245 ? 12.276 -17.928 -7.082 1.00 94.19 245 LYS A C 1
ATOM 2045 O O . LYS A 1 245 ? 13.179 -17.352 -7.676 1.00 94.19 245 LYS A O 1
ATOM 2050 N N . LYS A 1 246 ? 11.904 -19.175 -7.391 1.00 95.62 246 LYS A N 1
ATOM 2051 C CA . LYS A 1 246 ? 12.510 -19.928 -8.503 1.00 95.62 246 LYS A CA 1
ATOM 2052 C C . LYS A 1 246 ? 12.177 -19.305 -9.859 1.00 95.62 246 LYS A C 1
ATOM 2054 O O . LYS A 1 246 ? 13.058 -19.233 -10.710 1.00 95.62 246 LYS A O 1
ATOM 2059 N N . GLU A 1 247 ? 10.942 -18.848 -10.053 1.00 94.50 247 GLU A N 1
ATOM 2060 C CA . GLU A 1 247 ? 10.531 -18.157 -11.282 1.00 94.50 247 GLU A CA 1
ATOM 2061 C C . GLU A 1 247 ? 11.253 -16.814 -11.450 1.00 94.50 247 GLU A C 1
ATOM 2063 O O . GLU A 1 247 ? 11.766 -16.530 -12.531 1.00 94.50 247 GLU A O 1
ATOM 2068 N N . LEU A 1 248 ? 11.387 -16.038 -10.373 1.00 93.75 248 LEU A N 1
ATOM 2069 C CA . LEU A 1 248 ? 12.148 -14.789 -10.352 1.00 93.75 248 LEU A CA 1
ATOM 2070 C C . LEU A 1 248 ? 13.618 -15.002 -10.719 1.00 93.75 248 LEU A C 1
ATOM 2072 O O . LEU A 1 248 ? 14.147 -14.278 -11.555 1.00 93.75 248 LEU A O 1
ATOM 2076 N N . GLU A 1 249 ? 14.282 -16.006 -10.143 1.00 93.62 249 GLU A N 1
ATOM 2077 C CA . GLU A 1 249 ? 15.670 -16.335 -10.500 1.00 93.62 249 GLU A CA 1
ATOM 2078 C C . GLU A 1 249 ? 15.805 -16.740 -11.978 1.00 93.62 249 GLU A C 1
ATOM 2080 O O . GLU A 1 249 ? 16.734 -16.309 -12.664 1.00 93.62 249 GLU A O 1
ATOM 2085 N N . ALA A 1 250 ? 14.850 -17.510 -12.509 1.00 94.44 250 ALA A N 1
ATOM 2086 C CA . ALA A 1 250 ? 14.838 -17.875 -13.924 1.00 94.44 250 ALA A CA 1
ATOM 2087 C C . ALA A 1 250 ? 14.654 -16.650 -14.838 1.00 94.44 250 ALA A C 1
ATOM 2089 O O . ALA A 1 250 ? 15.360 -16.514 -15.839 1.00 94.44 250 ALA A O 1
ATOM 2090 N N . LEU A 1 251 ? 13.750 -15.733 -14.481 1.00 91.81 251 LEU A N 1
ATOM 2091 C CA . LEU A 1 251 ? 13.537 -14.480 -15.206 1.00 91.81 251 LEU A CA 1
ATOM 2092 C C . LEU A 1 251 ? 14.755 -13.551 -15.126 1.00 91.81 251 LEU A C 1
ATOM 2094 O O . LEU A 1 251 ? 15.118 -12.949 -16.135 1.00 91.81 251 LEU A O 1
ATOM 2098 N N . LYS A 1 252 ? 15.434 -13.474 -13.972 1.00 91.50 252 LYS A N 1
ATOM 2099 C CA . LYS A 1 252 ? 16.674 -12.695 -13.807 1.00 91.50 252 LYS A CA 1
ATOM 2100 C C . LYS A 1 252 ? 17.774 -13.230 -14.716 1.00 91.50 252 LYS A C 1
ATOM 2102 O O . LYS A 1 252 ? 18.364 -12.457 -15.465 1.00 91.50 252 LYS A O 1
ATOM 2107 N N . SER A 1 253 ? 17.971 -14.549 -14.734 1.00 93.50 253 SER A N 1
ATOM 2108 C CA . SER A 1 253 ? 18.916 -15.193 -15.653 1.00 93.50 253 SER A CA 1
ATOM 2109 C C . SER A 1 253 ? 18.561 -14.915 -17.116 1.00 93.50 253 SER A C 1
ATOM 2111 O O . SER A 1 253 ? 19.436 -14.571 -17.907 1.00 93.50 253 SER A O 1
ATOM 2113 N N . LYS A 1 254 ? 17.276 -15.015 -17.483 1.00 92.31 254 LYS A N 1
ATOM 2114 C CA . LYS A 1 254 ? 16.815 -14.726 -18.848 1.00 92.31 254 LYS A CA 1
ATOM 2115 C C . LYS A 1 254 ? 17.079 -13.267 -19.234 1.00 92.31 254 LYS A C 1
ATOM 2117 O O . LYS A 1 254 ? 17.564 -13.003 -20.330 1.00 92.31 254 LYS A O 1
ATOM 2122 N N . LYS A 1 255 ? 16.807 -12.323 -18.330 1.00 89.75 255 LYS A N 1
ATOM 2123 C CA . LYS A 1 255 ? 17.099 -10.897 -18.518 1.00 89.75 255 LYS A CA 1
ATOM 2124 C C . LYS A 1 255 ? 18.593 -10.650 -18.747 1.00 89.75 255 LYS A C 1
ATOM 2126 O O . LYS A 1 255 ? 18.947 -9.901 -19.653 1.00 89.75 255 LYS A O 1
ATOM 2131 N N . GLU A 1 256 ? 19.463 -11.268 -17.949 1.00 89.50 256 GLU A N 1
ATOM 2132 C CA . GLU A 1 256 ? 20.919 -11.150 -18.103 1.00 89.50 256 GLU A CA 1
ATOM 2133 C C . GLU A 1 256 ? 21.403 -11.684 -19.458 1.00 89.50 256 GLU A C 1
ATOM 2135 O O . GLU A 1 256 ? 22.199 -11.025 -20.134 1.00 89.50 256 GLU A O 1
ATOM 2140 N N . ASP A 1 257 ? 20.884 -12.834 -19.893 1.00 91.50 257 ASP A N 1
ATOM 2141 C CA . ASP A 1 257 ? 21.214 -13.408 -21.198 1.00 91.50 257 ASP A CA 1
ATOM 2142 C C . ASP A 1 257 ? 20.761 -12.502 -22.356 1.00 91.50 257 ASP A C 1
ATOM 2144 O O . ASP A 1 257 ? 21.528 -12.286 -23.298 1.00 91.50 257 ASP A O 1
ATOM 2148 N N . LEU A 1 258 ? 19.558 -11.920 -22.276 1.00 88.12 258 LEU A N 1
ATOM 2149 C CA . LEU A 1 258 ? 19.041 -10.979 -23.281 1.00 88.12 258 LEU A CA 1
ATOM 2150 C C . LEU A 1 258 ? 19.866 -9.689 -23.341 1.00 88.12 258 LEU A C 1
ATOM 2152 O O . LEU A 1 258 ? 20.226 -9.239 -24.427 1.00 88.12 258 LEU A O 1
ATOM 2156 N N . LEU A 1 259 ? 20.237 -9.121 -22.190 1.00 86.94 259 LEU A N 1
ATOM 2157 C CA . LEU A 1 259 ? 21.110 -7.944 -22.135 1.00 86.94 259 LEU A CA 1
ATOM 2158 C C . LEU A 1 259 ? 22.472 -8.218 -22.779 1.00 86.94 259 LEU A C 1
ATOM 2160 O O . LEU A 1 259 ? 23.002 -7.377 -23.506 1.00 86.94 259 LEU A O 1
ATOM 2164 N N . ARG A 1 260 ? 23.031 -9.410 -22.553 1.00 87.88 260 ARG A N 1
ATOM 2165 C CA . ARG A 1 260 ? 24.290 -9.823 -23.174 1.00 87.88 260 ARG A CA 1
ATOM 2166 C C . ARG A 1 260 ? 24.163 -9.980 -24.692 1.00 87.88 260 ARG A C 1
ATOM 2168 O O . ARG A 1 260 ? 25.111 -9.653 -25.406 1.00 87.88 260 ARG A O 1
ATOM 2175 N N . GLN A 1 261 ? 23.025 -10.471 -25.183 1.00 86.69 261 GLN A N 1
ATOM 2176 C CA . GLN A 1 261 ? 22.742 -10.559 -26.620 1.00 86.69 261 GLN A CA 1
ATOM 2177 C C . GLN A 1 261 ? 22.626 -9.169 -27.252 1.00 86.69 261 GLN A C 1
ATOM 2179 O O . GLN A 1 261 ? 23.370 -8.882 -28.188 1.00 86.69 261 GLN A O 1
ATOM 2184 N N . LEU A 1 262 ? 21.809 -8.283 -26.672 1.00 83.31 262 LEU A N 1
ATOM 2185 C CA . LEU A 1 262 ? 21.660 -6.892 -27.118 1.00 83.31 262 LEU A CA 1
ATOM 2186 C C . LEU A 1 262 ? 23.009 -6.165 -27.161 1.00 83.31 262 LEU A C 1
ATOM 2188 O O . LEU A 1 262 ? 23.339 -5.500 -28.141 1.00 83.31 262 LEU A O 1
ATOM 2192 N N . GLN A 1 263 ? 23.844 -6.342 -26.134 1.00 80.94 263 GLN A N 1
ATOM 2193 C CA . GLN A 1 263 ? 25.192 -5.774 -26.116 1.00 80.94 263 GLN A CA 1
ATOM 2194 C C . GLN A 1 263 ? 26.066 -6.312 -27.262 1.00 80.94 263 GLN A C 1
ATOM 2196 O O . GLN A 1 263 ? 26.833 -5.558 -27.864 1.00 80.94 263 GLN A O 1
ATOM 2201 N N . GLY A 1 264 ? 25.965 -7.608 -27.571 1.00 80.94 264 GLY A N 1
ATOM 2202 C CA . GLY A 1 264 ? 26.667 -8.225 -28.695 1.00 80.94 264 GLY A CA 1
ATOM 2203 C C . GLY A 1 264 ? 26.241 -7.644 -30.044 1.00 80.94 264 GLY A C 1
ATOM 2204 O O . GLY A 1 264 ? 27.101 -7.314 -30.863 1.00 80.94 264 GLY A O 1
ATOM 2205 N N . GLU A 1 265 ? 24.938 -7.462 -30.252 1.00 79.81 265 GLU A N 1
ATOM 2206 C CA . GLU A 1 265 ? 24.385 -6.854 -31.466 1.00 79.81 265 GLU A CA 1
ATOM 2207 C C . GLU A 1 265 ? 24.772 -5.383 -31.605 1.00 79.81 265 GLU A C 1
ATOM 2209 O O . GLU A 1 265 ? 25.204 -4.969 -32.677 1.00 79.81 265 GLU A O 1
ATOM 2214 N N . MET A 1 266 ? 24.743 -4.604 -30.520 1.00 78.62 266 MET A N 1
ATOM 2215 C CA . MET A 1 266 ? 25.217 -3.216 -30.533 1.00 78.62 266 MET A CA 1
ATOM 2216 C C . MET A 1 266 ? 26.685 -3.107 -30.965 1.00 78.62 266 MET A C 1
ATOM 2218 O O . MET A 1 266 ? 27.038 -2.237 -31.762 1.00 78.62 266 MET A O 1
ATOM 2222 N N . VAL A 1 267 ? 27.555 -3.991 -30.463 1.00 78.19 267 VAL A N 1
ATOM 2223 C CA . VAL A 1 267 ? 28.971 -4.024 -30.864 1.00 78.19 267 VAL A CA 1
ATOM 2224 C C . VAL A 1 267 ? 29.114 -4.436 -32.330 1.00 78.19 267 VAL A C 1
ATOM 2226 O O . VAL A 1 267 ? 29.904 -3.834 -33.056 1.00 78.19 267 VAL A O 1
ATOM 2229 N N . ALA A 1 268 ? 28.353 -5.433 -32.787 1.00 77.31 268 ALA A N 1
ATOM 2230 C CA . ALA A 1 268 ? 28.362 -5.861 -34.183 1.00 77.31 268 ALA A CA 1
ATOM 2231 C C . ALA A 1 268 ? 27.891 -4.742 -35.127 1.00 77.31 268 ALA A C 1
ATOM 2233 O O . ALA A 1 268 ? 28.569 -4.461 -36.115 1.00 77.31 268 ALA A O 1
ATOM 2234 N N . ASN A 1 269 ? 26.798 -4.058 -34.784 1.00 75.12 269 ASN A N 1
ATOM 2235 C CA . ASN A 1 269 ? 26.261 -2.924 -35.534 1.00 75.12 269 ASN A CA 1
ATOM 2236 C C . ASN A 1 269 ? 27.234 -1.742 -35.552 1.00 75.12 269 ASN A C 1
ATOM 2238 O O . ASN A 1 269 ? 27.457 -1.160 -36.607 1.00 75.12 269 ASN A O 1
ATOM 2242 N N . SER A 1 270 ? 27.885 -1.428 -34.428 1.00 73.19 270 SER A N 1
ATOM 2243 C CA . SER A 1 270 ? 28.934 -0.400 -34.379 1.00 73.19 270 SER A CA 1
ATOM 2244 C C . SER A 1 270 ? 30.099 -0.729 -35.322 1.00 73.19 270 SER A C 1
ATOM 2246 O O . SER A 1 270 ? 30.518 0.110 -36.118 1.00 73.19 270 SER A O 1
ATOM 2248 N N . ASN A 1 271 ? 30.568 -1.981 -35.314 1.00 77.06 271 ASN A N 1
ATOM 2249 C CA . ASN A 1 271 ? 31.626 -2.429 -36.221 1.00 77.06 271 ASN A CA 1
ATOM 2250 C C . ASN A 1 271 ? 31.193 -2.387 -37.698 1.00 77.06 271 ASN A C 1
ATOM 2252 O O . ASN A 1 271 ? 32.001 -2.043 -38.557 1.00 77.06 271 ASN A O 1
ATOM 2256 N N . LEU A 1 272 ? 29.935 -2.726 -38.001 1.00 76.00 272 LEU A N 1
ATOM 2257 C CA . LEU A 1 272 ? 29.358 -2.618 -39.345 1.00 76.00 272 LEU A CA 1
ATOM 2258 C C . LEU A 1 272 ? 29.278 -1.162 -39.816 1.00 76.00 272 LEU A C 1
ATOM 2260 O O . LEU A 1 272 ? 29.642 -0.890 -40.956 1.00 76.00 272 LEU A O 1
ATOM 2264 N N . SER A 1 273 ? 28.856 -0.234 -38.953 1.00 72.62 273 SER A N 1
ATOM 2265 C CA . SER A 1 273 ? 28.838 1.201 -39.258 1.00 72.62 273 SER A CA 1
ATOM 2266 C C . SER A 1 273 ? 30.240 1.727 -39.555 1.00 72.62 273 SER A C 1
ATOM 2268 O O . SER A 1 273 ? 30.441 2.352 -40.589 1.00 72.62 273 SER A O 1
ATOM 2270 N N . LEU A 1 274 ? 31.235 1.380 -38.730 1.00 72.94 274 LEU A N 1
ATOM 2271 C CA . LEU A 1 274 ? 32.632 1.749 -38.982 1.00 72.94 274 LEU A CA 1
ATOM 2272 C C . LEU A 1 274 ? 33.152 1.174 -40.311 1.00 72.94 274 LEU A C 1
ATOM 2274 O O . LEU A 1 274 ? 33.798 1.879 -41.080 1.00 72.94 274 LEU A O 1
ATOM 2278 N N . ALA A 1 275 ? 32.839 -0.090 -40.613 1.00 71.44 275 ALA A N 1
ATOM 2279 C CA . ALA A 1 275 ? 33.229 -0.718 -41.875 1.00 71.44 275 ALA A CA 1
ATOM 2280 C C . ALA A 1 275 ? 32.529 -0.088 -43.093 1.00 71.44 275 ALA A C 1
ATOM 2282 O O . ALA A 1 275 ? 33.115 -0.015 -44.175 1.00 71.44 275 ALA A O 1
ATOM 2283 N N . LYS A 1 276 ? 31.283 0.370 -42.931 1.00 71.88 276 LYS A N 1
ATOM 2284 C CA . LYS A 1 276 ? 30.550 1.113 -43.959 1.00 71.88 276 LYS A CA 1
ATOM 2285 C C . LYS A 1 276 ? 31.186 2.480 -44.204 1.00 71.88 276 LYS A C 1
ATOM 2287 O O . LYS A 1 276 ? 31.445 2.801 -45.358 1.00 71.88 276 LYS A O 1
ATOM 2292 N N . ASP A 1 277 ? 31.503 3.226 -43.151 1.00 66.75 277 ASP A N 1
ATOM 2293 C CA . ASP A 1 277 ? 32.159 4.532 -43.266 1.00 66.75 277 ASP A CA 1
ATOM 2294 C C . ASP A 1 277 ? 33.534 4.402 -43.951 1.00 66.75 277 ASP A C 1
ATOM 2296 O O . ASP A 1 277 ? 33.873 5.187 -44.837 1.00 66.75 277 ASP A O 1
ATOM 2300 N N . GLU A 1 278 ? 34.308 3.357 -43.629 1.00 64.62 278 GLU A N 1
ATOM 2301 C CA . GLU A 1 278 ? 35.568 3.048 -44.323 1.00 64.62 278 GLU A CA 1
ATOM 2302 C C . GLU A 1 278 ? 35.362 2.693 -45.807 1.00 64.62 278 GLU A C 1
ATOM 2304 O O . GLU A 1 278 ? 36.173 3.073 -46.657 1.00 64.62 278 GLU A O 1
ATOM 2309 N N . LEU A 1 279 ? 34.293 1.970 -46.155 1.00 64.12 279 LEU A N 1
ATOM 2310 C CA . LEU A 1 279 ? 33.957 1.657 -47.548 1.00 64.12 279 LEU A CA 1
ATOM 2311 C C . LEU A 1 279 ? 33.498 2.894 -48.328 1.00 64.12 279 LEU A C 1
ATOM 2313 O O . LEU A 1 279 ? 33.922 3.062 -49.472 1.00 64.12 279 LEU A O 1
ATOM 2317 N N . ASP A 1 280 ? 32.699 3.771 -47.723 1.00 59.44 280 ASP A N 1
ATOM 2318 C CA . ASP A 1 280 ? 32.214 5.004 -48.352 1.00 59.44 280 ASP A CA 1
ATOM 2319 C C . ASP A 1 280 ? 33.370 5.996 -48.605 1.00 59.44 280 ASP A C 1
ATOM 2321 O O . ASP A 1 280 ? 33.440 6.609 -49.677 1.00 59.44 280 ASP A O 1
ATOM 2325 N N . ILE A 1 281 ? 34.350 6.074 -47.693 1.00 60.00 281 ILE A N 1
ATOM 2326 C CA . ILE A 1 281 ? 35.605 6.831 -47.887 1.00 60.00 281 ILE A CA 1
ATOM 2327 C C . ILE A 1 281 ? 36.443 6.234 -49.031 1.00 60.00 281 ILE A C 1
ATOM 2329 O O . ILE A 1 281 ? 36.987 6.962 -49.864 1.00 60.00 281 ILE A O 1
ATOM 2333 N N . ASN A 1 282 ? 36.537 4.905 -49.120 1.00 58.19 282 ASN A N 1
ATOM 2334 C CA . ASN A 1 282 ? 37.300 4.244 -50.182 1.00 58.19 282 ASN A CA 1
ATOM 2335 C C . ASN A 1 282 ? 36.606 4.318 -51.558 1.00 58.19 282 ASN A C 1
ATOM 2337 O O . ASN A 1 282 ? 37.286 4.330 -52.586 1.00 58.19 282 ASN A O 1
ATOM 2341 N N . GLN A 1 283 ? 35.272 4.379 -51.615 1.00 55.78 283 GLN A N 1
ATOM 2342 C CA . GLN A 1 283 ? 34.535 4.593 -52.866 1.00 55.78 283 GLN A CA 1
ATOM 2343 C C . GLN A 1 283 ? 34.660 6.035 -53.364 1.00 55.78 283 GLN A C 1
ATOM 2345 O O . GLN A 1 283 ? 34.903 6.237 -54.551 1.00 55.78 283 GLN A O 1
ATOM 2350 N N . THR A 1 284 ? 34.579 7.033 -52.480 1.00 51.25 284 THR A N 1
ATOM 2351 C CA . THR A 1 284 ? 34.804 8.439 -52.865 1.00 51.25 284 THR A CA 1
ATOM 2352 C C . THR A 1 284 ? 36.234 8.685 -53.358 1.00 51.25 284 THR A C 1
ATOM 2354 O O . THR A 1 284 ? 36.416 9.386 -54.349 1.00 51.25 284 THR A O 1
ATOM 2357 N N . GLN A 1 285 ? 37.244 8.031 -52.771 1.00 50.78 285 GLN A N 1
ATOM 2358 C CA . GLN A 1 285 ? 38.627 8.117 -53.263 1.00 50.78 285 GLN A CA 1
ATOM 2359 C C . GLN A 1 285 ? 38.860 7.406 -54.609 1.00 50.78 285 GLN A C 1
ATOM 2361 O O . GLN A 1 285 ? 39.622 7.913 -55.430 1.00 50.78 285 GLN A O 1
ATOM 2366 N N . ASN A 1 286 ? 38.190 6.278 -54.882 1.00 44.31 286 ASN A N 1
ATOM 2367 C CA . ASN A 1 286 ? 38.309 5.595 -56.181 1.00 44.31 286 ASN A CA 1
ATOM 2368 C C . ASN A 1 286 ? 37.618 6.358 -57.326 1.00 44.31 286 ASN A C 1
ATOM 2370 O O . ASN A 1 286 ? 38.127 6.357 -58.445 1.00 44.31 286 ASN A O 1
ATOM 2374 N N . VAL A 1 287 ? 36.504 7.051 -57.063 1.00 45.41 287 VAL A N 1
ATOM 2375 C CA . VAL A 1 287 ? 35.839 7.896 -58.075 1.00 45.41 287 VAL A CA 1
ATOM 2376 C C . VAL A 1 287 ? 36.699 9.123 -58.426 1.00 45.41 287 VAL A C 1
ATOM 2378 O O . VAL A 1 287 ? 36.767 9.512 -59.592 1.00 45.41 287 VAL A O 1
ATOM 2381 N N . ASP A 1 288 ? 37.435 9.678 -57.457 1.00 44.12 288 ASP A N 1
ATOM 2382 C CA . ASP A 1 288 ? 38.380 10.782 -57.684 1.00 44.12 288 ASP A CA 1
ATOM 2383 C C . ASP A 1 288 ? 39.689 10.359 -58.385 1.00 44.12 288 ASP A C 1
ATOM 2385 O O . ASP A 1 288 ? 40.357 11.199 -59.001 1.00 44.12 288 ASP A O 1
ATOM 2389 N N . GLU A 1 289 ? 40.081 9.081 -58.313 1.00 43.53 289 GLU A N 1
ATOM 2390 C CA . GLU A 1 289 ? 41.227 8.546 -59.063 1.00 43.53 289 GLU A CA 1
ATOM 2391 C C . GLU A 1 289 ? 40.856 8.115 -60.492 1.00 43.53 289 GLU A C 1
ATOM 2393 O O . GLU A 1 289 ? 41.634 8.385 -61.411 1.00 43.53 289 GLU A O 1
ATOM 2398 N N . GLU A 1 290 ? 39.663 7.556 -60.739 1.00 36.75 290 GLU A N 1
ATOM 2399 C CA . GLU A 1 290 ? 39.205 7.243 -62.108 1.00 36.75 290 GLU A CA 1
ATOM 2400 C C . GLU A 1 290 ? 38.935 8.504 -62.952 1.00 36.75 290 GLU A C 1
ATOM 2402 O O . GLU A 1 290 ? 39.160 8.493 -64.164 1.00 36.75 290 GLU A O 1
ATOM 2407 N N . LEU A 1 291 ? 38.567 9.633 -62.333 1.00 39.06 291 LEU A N 1
ATOM 2408 C CA . LEU A 1 291 ? 38.429 10.930 -63.017 1.00 39.06 291 LEU A CA 1
ATOM 2409 C C . LEU A 1 291 ? 39.768 11.614 -63.358 1.00 39.06 291 LEU A C 1
ATOM 2411 O O . LEU A 1 291 ? 39.768 12.648 -64.029 1.00 39.06 291 LEU A O 1
ATOM 2415 N N . LYS A 1 292 ? 40.917 11.062 -62.939 1.00 41.53 292 LYS A N 1
ATOM 2416 C CA . LYS A 1 292 ? 42.251 11.640 -63.204 1.00 41.53 292 LYS A CA 1
ATOM 2417 C C . LYS A 1 292 ? 43.043 10.956 -64.320 1.00 41.53 292 LYS A C 1
ATOM 2419 O O . LYS A 1 292 ? 44.150 11.411 -64.611 1.00 41.53 292 LYS A O 1
ATOM 2424 N N . VAL A 1 293 ? 42.519 9.905 -64.959 1.00 40.75 293 VAL A N 1
ATOM 2425 C CA . VAL A 1 293 ? 43.285 9.141 -65.969 1.00 40.75 293 VAL A CA 1
ATOM 2426 C C . VAL A 1 293 ? 43.023 9.571 -67.419 1.00 40.75 293 VAL A C 1
ATOM 2428 O O . VAL A 1 293 ? 43.897 9.363 -68.254 1.00 40.75 293 VAL A O 1
ATOM 2431 N N . ASP A 1 294 ? 41.935 10.279 -67.733 1.00 40.19 294 ASP A N 1
ATOM 2432 C CA . ASP A 1 294 ? 41.665 10.736 -69.107 1.00 40.19 294 ASP A CA 1
ATOM 2433 C C . ASP A 1 294 ? 41.491 12.256 -69.190 1.00 40.19 294 ASP A C 1
ATOM 2435 O O . ASP A 1 294 ? 40.376 12.766 -69.193 1.00 40.19 294 ASP A O 1
ATOM 2439 N N . THR A 1 295 ? 42.607 12.992 -69.254 1.00 33.78 295 THR A N 1
ATOM 2440 C CA . THR A 1 295 ? 42.824 14.124 -70.189 1.00 33.78 295 THR A CA 1
ATOM 2441 C C . THR A 1 295 ? 44.194 14.779 -69.955 1.00 33.78 295 THR A C 1
ATOM 2443 O O . THR A 1 295 ? 44.335 15.806 -69.295 1.00 33.78 295 THR A O 1
ATOM 2446 N N . GLN A 1 296 ? 45.239 14.216 -70.567 1.00 40.72 296 GLN A N 1
ATOM 2447 C CA . GLN A 1 296 ? 46.286 15.055 -71.152 1.00 40.72 296 GLN A CA 1
ATOM 2448 C C . GLN A 1 296 ? 45.815 15.435 -72.556 1.00 40.72 296 GLN A C 1
ATOM 2450 O O . GLN A 1 296 ? 45.958 14.632 -73.467 1.00 40.72 296 GLN A O 1
ATOM 2455 N N . ASP A 1 297 ? 45.192 16.604 -72.711 1.00 34.84 297 ASP A N 1
ATOM 2456 C CA . ASP A 1 297 ? 45.656 17.612 -73.671 1.00 34.84 297 ASP A CA 1
ATOM 2457 C C . ASP A 1 297 ? 44.749 18.856 -73.713 1.00 34.84 297 ASP A C 1
ATOM 2459 O O . ASP A 1 297 ? 43.526 18.783 -73.687 1.00 34.84 297 ASP A O 1
ATOM 2463 N N . GLU A 1 298 ? 45.431 19.996 -73.832 1.00 33.59 298 GLU A N 1
ATOM 2464 C CA . GLU A 1 298 ? 44.972 21.296 -74.339 1.00 33.59 298 GLU A CA 1
ATOM 2465 C C . GLU A 1 298 ? 44.108 22.252 -73.473 1.00 33.59 298 GLU A C 1
ATOM 2467 O O . GLU A 1 298 ? 42.887 22.293 -73.495 1.00 33.59 298 GLU A O 1
ATOM 2472 N N . LEU A 1 299 ? 44.845 23.205 -72.879 1.00 33.19 299 LEU A N 1
ATOM 2473 C CA . LEU A 1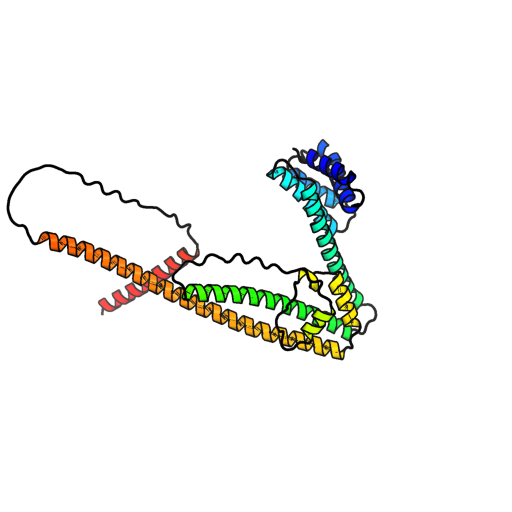 299 ? 44.732 24.660 -73.108 1.00 33.19 299 LEU A CA 1
ATOM 2474 C C . LEU A 1 299 ? 43.525 25.461 -72.551 1.00 33.19 299 LEU A C 1
ATOM 2476 O O . LEU A 1 299 ? 42.507 25.651 -73.197 1.00 33.19 299 LEU A O 1
ATOM 2480 N N . LYS A 1 300 ? 43.876 26.206 -71.490 1.00 35.22 300 LYS A N 1
ATOM 2481 C CA . LYS A 1 300 ? 43.716 27.665 -71.270 1.00 35.22 300 LYS A CA 1
ATOM 2482 C C . LYS A 1 300 ? 42.345 28.287 -70.930 1.00 35.22 300 LYS A C 1
ATOM 2484 O O . LYS A 1 300 ? 41.389 28.253 -71.685 1.00 35.22 300 LYS A O 1
ATOM 2489 N N . SER A 1 301 ? 42.470 29.098 -69.870 1.00 30.86 301 SER A N 1
ATOM 2490 C CA . SER A 1 301 ? 41.778 30.342 -69.493 1.00 30.86 301 SER A CA 1
ATOM 2491 C C . SER A 1 301 ? 40.359 30.261 -68.931 1.00 30.86 301 SER A C 1
ATOM 2493 O O . SER A 1 301 ? 39.399 30.174 -69.680 1.00 30.86 301 SER A O 1
ATOM 2495 N N . GLY A 1 302 ? 40.294 30.422 -67.602 1.00 32.75 302 GLY A N 1
ATOM 2496 C CA . GLY A 1 302 ? 39.553 31.481 -66.905 1.00 32.75 302 GLY A CA 1
ATOM 2497 C C . GLY A 1 302 ? 38.061 31.619 -67.192 1.00 32.75 302 GLY A C 1
ATOM 2498 O O . GLY A 1 302 ? 37.688 32.249 -68.169 1.00 32.75 302 GLY A O 1
ATOM 2499 N N . ASP A 1 303 ? 37.228 31.131 -66.280 1.00 31.53 303 ASP A N 1
ATOM 2500 C CA . ASP A 1 303 ? 36.536 31.994 -65.315 1.00 31.53 303 ASP A CA 1
ATOM 2501 C C . ASP A 1 303 ? 35.918 31.118 -64.215 1.00 31.53 303 ASP A C 1
ATOM 2503 O O . ASP A 1 303 ? 35.439 30.011 -64.462 1.00 31.53 303 ASP A O 1
ATOM 2507 N N . GLU A 1 304 ? 36.009 31.606 -62.981 1.00 33.50 304 GLU A N 1
ATOM 2508 C CA . GLU A 1 304 ? 35.483 30.974 -61.774 1.00 33.50 304 GLU A CA 1
ATOM 2509 C C . GLU A 1 304 ? 33.954 30.862 -61.841 1.00 33.50 304 GLU A C 1
ATOM 2511 O O . GLU A 1 304 ? 33.251 31.856 -62.024 1.00 33.50 304 GLU A O 1
ATOM 2516 N N . VAL A 1 305 ? 33.425 29.661 -61.599 1.00 31.47 305 VAL A N 1
ATOM 2517 C CA . VAL A 1 305 ? 32.035 29.486 -61.170 1.00 31.47 305 VAL A CA 1
ATOM 2518 C C . VAL A 1 305 ? 32.072 28.814 -59.806 1.00 31.47 305 VAL A C 1
ATOM 2520 O O . VAL A 1 305 ? 32.395 27.635 -59.682 1.00 31.47 305 VAL A O 1
ATOM 2523 N N . ALA A 1 306 ? 31.787 29.609 -58.777 1.00 31.41 306 ALA A N 1
ATOM 2524 C CA . ALA A 1 306 ? 31.621 29.148 -57.410 1.00 31.41 306 ALA A CA 1
ATOM 2525 C C . ALA A 1 306 ? 30.442 28.169 -57.326 1.00 31.41 306 ALA A C 1
ATOM 2527 O O . ALA A 1 306 ? 29.326 28.498 -57.733 1.00 31.41 306 ALA A O 1
ATOM 2528 N N . PHE A 1 307 ? 30.688 26.987 -56.765 1.00 29.45 307 PHE A N 1
ATOM 2529 C CA . PHE A 1 307 ? 29.642 26.074 -56.324 1.00 29.45 307 PHE A CA 1
ATOM 2530 C C . PHE A 1 307 ? 29.670 26.043 -54.794 1.00 29.45 307 PHE A C 1
ATOM 2532 O O . PHE A 1 307 ? 30.609 25.535 -54.186 1.00 29.45 307 PHE A O 1
ATOM 2539 N N . GLU A 1 308 ? 28.668 26.667 -54.175 1.00 31.48 308 GLU A N 1
ATOM 2540 C CA . GLU A 1 308 ? 28.407 26.563 -52.741 1.00 31.48 308 GLU A CA 1
ATOM 2541 C C . GLU A 1 308 ? 27.832 25.175 -52.434 1.00 31.48 308 GLU A C 1
ATOM 2543 O O . GLU A 1 308 ? 26.727 24.843 -52.863 1.00 31.48 308 GLU A O 1
ATOM 2548 N N . SER A 1 309 ? 28.541 24.387 -51.633 1.00 31.72 309 SER A N 1
ATOM 2549 C CA . SER A 1 309 ? 27.975 23.244 -50.916 1.00 31.72 309 SER A CA 1
ATOM 2550 C C . SER A 1 309 ? 27.908 23.586 -49.427 1.00 31.72 309 SER A C 1
ATOM 2552 O O . SER A 1 309 ? 28.930 23.715 -48.757 1.00 31.72 309 SER A O 1
ATOM 2554 N N . LYS A 1 310 ? 26.684 23.784 -48.925 1.00 30.47 310 LYS A N 1
ATOM 2555 C CA . LYS A 1 310 ? 26.375 23.932 -47.497 1.00 30.47 310 LYS A CA 1
ATOM 2556 C C . LYS A 1 310 ? 26.391 22.556 -46.830 1.00 30.47 310 LYS A C 1
ATOM 2558 O O . LYS A 1 310 ? 25.480 21.766 -47.059 1.00 30.47 310 LYS A O 1
ATOM 2563 N N . GLU A 1 311 ? 27.379 22.304 -45.981 1.00 31.52 311 GLU A N 1
ATOM 2564 C CA . GLU A 1 311 ? 27.309 21.271 -44.943 1.00 31.52 311 GLU A CA 1
ATOM 2565 C C . GLU A 1 311 ? 26.533 21.818 -43.737 1.00 31.52 311 GLU A C 1
ATOM 2567 O O . GLU A 1 311 ? 26.919 22.824 -43.140 1.00 31.52 311 GLU A O 1
ATOM 2572 N N . ASN A 1 312 ? 25.431 21.157 -43.379 1.00 27.42 312 ASN A N 1
ATOM 2573 C CA . ASN A 1 312 ? 24.781 21.316 -42.081 1.00 27.42 312 ASN A CA 1
ATOM 2574 C C . ASN A 1 312 ? 25.393 20.288 -41.121 1.00 27.42 312 ASN A C 1
ATOM 2576 O O . ASN A 1 312 ? 25.085 19.102 -41.201 1.00 27.42 312 ASN A O 1
ATOM 2580 N N . LEU A 1 313 ? 26.252 20.754 -40.217 1.00 33.00 313 LEU A N 1
ATOM 2581 C CA . LEU A 1 313 ? 26.673 20.025 -39.022 1.00 33.00 313 LEU A CA 1
ATOM 2582 C C . LEU A 1 313 ? 25.661 20.316 -37.906 1.00 33.00 313 LEU A C 1
ATOM 2584 O O . LEU A 1 313 ? 25.729 21.365 -37.265 1.00 33.00 313 LEU A O 1
ATOM 2588 N N . GLU A 1 314 ? 24.720 19.403 -37.667 1.00 30.02 314 GLU A N 1
ATOM 2589 C CA . GLU A 1 314 ? 23.952 19.404 -36.420 1.00 30.02 314 GLU A CA 1
ATOM 2590 C C . GLU A 1 314 ? 24.820 18.825 -35.297 1.00 30.02 314 GLU A C 1
ATOM 2592 O O . GLU A 1 314 ? 25.100 17.629 -35.228 1.00 30.02 314 GLU A O 1
ATOM 2597 N N . GLN A 1 315 ? 25.273 19.713 -34.412 1.00 33.00 315 GLN A N 1
ATOM 2598 C CA . GLN A 1 315 ? 25.844 19.367 -33.117 1.00 33.00 315 GLN A CA 1
ATOM 2599 C C . GLN A 1 315 ? 24.725 18.875 -32.193 1.00 33.00 315 GLN A C 1
ATOM 2601 O O . GLN A 1 315 ? 23.971 19.683 -31.656 1.00 33.00 315 GLN A O 1
ATOM 2606 N N . ASN A 1 316 ? 24.650 17.567 -31.951 1.00 30.02 316 ASN A N 1
ATOM 2607 C CA . ASN A 1 316 ? 23.956 17.045 -30.778 1.00 30.02 316 ASN A CA 1
ATOM 2608 C C . ASN A 1 316 ? 24.955 16.916 -29.623 1.00 30.02 316 ASN A C 1
ATOM 2610 O O . ASN A 1 316 ? 25.873 16.096 -29.647 1.00 30.02 316 ASN A O 1
ATOM 2614 N N . HIS A 1 317 ? 24.779 17.775 -28.620 1.00 31.42 317 HIS A N 1
ATOM 2615 C CA . HIS A 1 317 ? 25.436 17.681 -27.324 1.00 31.42 317 HIS A CA 1
ATOM 2616 C C . HIS A 1 317 ? 24.967 16.406 -26.605 1.00 31.42 317 HIS A C 1
ATOM 2618 O O . HIS A 1 317 ? 23.835 16.342 -26.135 1.00 31.42 317 HIS A O 1
ATOM 2624 N N . LEU A 1 318 ? 25.842 15.404 -26.495 1.00 35.91 318 LEU A N 1
ATOM 2625 C CA . LEU A 1 318 ? 25.700 14.328 -25.515 1.00 35.91 318 LEU A CA 1
ATOM 2626 C C . LEU A 1 318 ? 26.211 14.829 -24.161 1.00 35.91 318 LEU A C 1
ATOM 2628 O O . LEU A 1 318 ? 27.397 15.120 -24.002 1.00 35.91 318 LEU A O 1
ATOM 2632 N N . GLU A 1 319 ? 25.309 14.930 -23.187 1.00 36.19 319 GLU A N 1
ATOM 2633 C CA . GLU A 1 319 ? 25.674 15.031 -21.776 1.00 36.19 319 GLU A CA 1
ATOM 2634 C C . GLU A 1 319 ? 26.439 13.765 -21.359 1.00 36.19 319 GLU A C 1
ATOM 2636 O O . GLU A 1 319 ? 26.028 12.634 -21.627 1.00 36.19 319 GLU A O 1
ATOM 2641 N N . ALA A 1 320 ? 27.600 13.972 -20.738 1.00 37.25 320 ALA A N 1
ATOM 2642 C CA . ALA A 1 320 ? 28.528 12.923 -20.351 1.00 37.25 320 ALA A CA 1
ATOM 2643 C C . ALA A 1 320 ? 27.923 12.027 -19.259 1.00 37.25 320 ALA A C 1
ATOM 2645 O O . ALA A 1 320 ? 27.796 12.417 -18.099 1.00 37.25 320 ALA A O 1
ATOM 2646 N N . ASN A 1 321 ? 27.573 10.798 -19.632 1.00 39.53 321 ASN A N 1
ATOM 2647 C CA . ASN A 1 321 ? 27.197 9.753 -18.691 1.00 39.53 321 ASN A CA 1
ATOM 2648 C C . ASN A 1 321 ? 28.485 9.150 -18.071 1.00 39.53 321 ASN A C 1
ATOM 2650 O O . ASN A 1 321 ? 29.340 8.664 -18.818 1.00 39.53 321 ASN A O 1
ATOM 2654 N N . PRO A 1 322 ? 28.655 9.150 -16.732 1.00 41.53 322 PRO A N 1
ATOM 2655 C CA . PRO A 1 322 ? 29.896 8.757 -16.043 1.00 41.53 322 PRO A CA 1
ATOM 2656 C C . PRO A 1 322 ? 30.311 7.286 -16.240 1.00 41.53 322 PRO A C 1
ATOM 2658 O O . PRO A 1 322 ? 31.417 6.890 -15.864 1.00 41.53 322 PRO A O 1
ATOM 2661 N N . LEU A 1 323 ? 29.460 6.459 -16.859 1.00 41.12 323 LEU A N 1
ATOM 2662 C CA . LEU A 1 323 ? 29.837 5.123 -17.327 1.00 41.12 323 LEU A CA 1
ATOM 2663 C C . LEU A 1 323 ? 30.755 5.150 -18.565 1.00 41.12 323 LEU A C 1
ATOM 2665 O O . LEU A 1 323 ? 31.580 4.250 -18.710 1.00 41.12 323 LEU A O 1
ATOM 2669 N N . PHE A 1 324 ? 30.675 6.177 -19.421 1.00 41.28 324 PHE A N 1
ATOM 2670 C CA . PHE A 1 324 ? 31.532 6.303 -20.608 1.00 41.28 324 PHE A CA 1
ATOM 2671 C C . PHE A 1 324 ? 32.978 6.688 -20.266 1.00 41.28 324 PHE A C 1
ATOM 2673 O O . PHE A 1 324 ? 33.896 6.164 -20.893 1.00 41.28 324 PHE A O 1
ATOM 2680 N N . GLU A 1 325 ? 33.209 7.509 -19.235 1.00 41.84 325 GLU A N 1
ATOM 2681 C CA . GLU A 1 325 ? 34.572 7.840 -18.775 1.00 41.84 325 GLU A CA 1
ATOM 2682 C C . GLU A 1 325 ? 35.307 6.605 -18.235 1.00 41.84 325 GLU A C 1
ATOM 2684 O O . GLU A 1 325 ? 36.465 6.369 -18.581 1.00 41.84 325 GLU A O 1
ATOM 2689 N N . LYS A 1 326 ? 34.615 5.738 -17.480 1.00 45.06 326 LYS A N 1
ATOM 2690 C CA . LYS A 1 326 ? 35.197 4.467 -17.015 1.00 45.06 326 LYS A CA 1
ATOM 2691 C C . LYS A 1 326 ? 35.483 3.484 -18.153 1.00 45.06 326 LYS A C 1
ATOM 2693 O O . LYS A 1 326 ? 36.396 2.672 -18.030 1.00 45.06 326 LYS A O 1
ATOM 2698 N N . MET A 1 327 ? 34.729 3.534 -19.253 1.00 39.72 327 MET A N 1
ATOM 2699 C CA . MET A 1 327 ? 34.985 2.692 -20.429 1.00 39.72 327 MET A CA 1
ATOM 2700 C C . MET A 1 327 ? 36.172 3.194 -21.263 1.00 39.72 327 MET A C 1
ATOM 2702 O O . MET A 1 327 ? 36.936 2.366 -21.762 1.00 39.72 327 MET A O 1
ATOM 2706 N N . ALA A 1 328 ? 36.383 4.512 -21.343 1.00 46.25 328 ALA A N 1
ATOM 2707 C CA . ALA A 1 328 ? 37.549 5.099 -22.004 1.00 46.25 328 ALA A CA 1
ATOM 2708 C C . ALA A 1 328 ? 38.867 4.706 -21.304 1.00 46.25 328 ALA A C 1
ATOM 2710 O O . ALA A 1 328 ? 39.805 4.268 -21.969 1.00 46.25 328 ALA A O 1
ATOM 2711 N N . GLU A 1 329 ? 38.912 4.734 -19.965 1.00 41.78 329 GLU A N 1
ATOM 2712 C CA . GLU A 1 329 ? 40.101 4.327 -19.190 1.00 41.78 329 GLU A CA 1
ATOM 2713 C C . GLU A 1 329 ? 40.434 2.826 -19.320 1.00 41.78 329 GLU A C 1
ATOM 2715 O O . GLU A 1 329 ? 41.603 2.426 -19.276 1.00 41.78 329 GLU A O 1
ATOM 2720 N N . VAL A 1 330 ? 39.424 1.965 -19.493 1.00 47.56 330 VAL A N 1
ATOM 2721 C CA . VAL A 1 330 ? 39.630 0.518 -19.698 1.00 47.56 330 VAL A CA 1
ATOM 2722 C C . VAL A 1 330 ? 40.079 0.218 -21.136 1.00 47.56 330 VAL A C 1
ATOM 2724 O O . VAL A 1 330 ? 40.922 -0.662 -21.341 1.00 47.56 330 VAL A O 1
ATOM 2727 N N . GLN A 1 331 ? 39.585 0.968 -22.128 1.00 42.31 331 GLN A N 1
ATOM 2728 C CA . GLN A 1 331 ? 40.030 0.865 -23.524 1.00 42.31 331 GLN A CA 1
ATOM 2729 C C . GLN A 1 331 ? 41.470 1.360 -23.727 1.00 42.31 331 GLN A C 1
ATOM 2731 O O . GLN A 1 331 ? 42.239 0.669 -24.403 1.00 42.31 331 GLN A O 1
ATOM 2736 N N . GLU A 1 332 ? 41.872 2.476 -23.107 1.00 45.94 332 GLU A N 1
ATOM 2737 C CA . GLU A 1 332 ? 43.256 2.979 -23.179 1.00 45.94 332 GLU A CA 1
ATOM 2738 C C . GLU A 1 332 ? 44.254 1.977 -22.577 1.00 45.94 332 GLU A C 1
ATOM 2740 O O . GLU A 1 332 ? 45.254 1.626 -23.213 1.00 45.94 332 GLU A O 1
ATOM 2745 N N . ASN A 1 333 ? 43.935 1.408 -21.408 1.00 44.66 333 ASN A N 1
ATOM 2746 C CA . ASN A 1 333 ? 44.787 0.408 -20.758 1.00 44.66 333 ASN A CA 1
ATOM 2747 C C . ASN A 1 333 ? 44.911 -0.897 -21.568 1.00 44.66 333 ASN A C 1
ATOM 2749 O O . ASN A 1 333 ? 45.970 -1.531 -21.577 1.00 44.66 333 ASN A O 1
ATOM 2753 N N . SER A 1 334 ? 43.856 -1.307 -22.281 1.00 43.41 334 SER A N 1
ATOM 2754 C CA . SER A 1 334 ? 43.890 -2.507 -23.126 1.00 43.41 334 SER A CA 1
ATOM 2755 C C . SER A 1 334 ? 44.698 -2.284 -24.415 1.00 43.41 334 SER A C 1
ATOM 2757 O O . SER A 1 334 ? 45.467 -3.157 -24.832 1.00 43.41 334 SER A O 1
ATOM 2759 N N . GLN A 1 335 ? 44.614 -1.090 -25.016 1.00 44.47 335 GLN A N 1
ATOM 2760 C CA . GLN A 1 335 ? 45.408 -0.726 -26.194 1.00 44.47 335 GLN A CA 1
ATOM 2761 C C . GLN A 1 335 ? 46.901 -0.549 -25.877 1.00 44.47 335 GLN A C 1
ATOM 2763 O O . GLN A 1 335 ? 47.743 -0.973 -26.677 1.00 44.47 335 GLN A O 1
ATOM 2768 N N . GLU A 1 336 ? 47.266 -0.005 -24.710 1.00 49.09 336 GLU A N 1
ATOM 2769 C CA . GLU A 1 336 ? 48.671 0.085 -24.288 1.00 49.09 336 GLU A CA 1
ATOM 2770 C C . GLU A 1 336 ? 49.301 -1.291 -24.045 1.00 49.09 336 GLU A C 1
ATOM 2772 O O . GLU A 1 336 ? 50.431 -1.536 -24.482 1.00 49.09 336 GLU A O 1
ATOM 2777 N N . GLN A 1 337 ? 48.568 -2.233 -23.441 1.00 49.03 337 GLN A N 1
ATOM 2778 C CA . GLN A 1 337 ? 49.056 -3.604 -23.258 1.00 49.03 337 GLN A CA 1
ATOM 2779 C C . GLN A 1 337 ? 49.237 -4.342 -24.591 1.00 49.03 337 GLN A C 1
ATOM 2781 O O . GLN A 1 337 ? 50.225 -5.062 -24.775 1.00 49.03 337 GLN A O 1
ATOM 2786 N N . ASN A 1 338 ? 48.339 -4.116 -25.551 1.00 43.00 338 ASN A N 1
ATOM 2787 C CA . ASN A 1 338 ? 48.426 -4.734 -26.872 1.00 43.00 338 ASN A CA 1
ATOM 2788 C C . ASN A 1 338 ? 49.589 -4.141 -27.694 1.00 43.00 338 ASN A C 1
ATOM 2790 O O . ASN A 1 338 ? 50.395 -4.868 -28.282 1.00 43.00 338 ASN A O 1
ATOM 2794 N N . ASN A 1 339 ? 49.785 -2.820 -27.635 1.00 45.91 339 ASN A N 1
ATOM 2795 C CA . ASN A 1 339 ? 50.917 -2.146 -28.274 1.00 45.91 339 ASN A CA 1
ATOM 2796 C C . ASN A 1 339 ? 52.269 -2.498 -27.627 1.00 45.91 339 ASN A C 1
ATOM 2798 O O . ASN A 1 339 ? 53.277 -2.621 -28.334 1.00 45.91 339 ASN A O 1
ATOM 2802 N N . ALA A 1 340 ? 52.313 -2.728 -26.311 1.00 49.59 340 ALA A N 1
ATOM 2803 C CA . ALA A 1 340 ? 53.506 -3.207 -25.614 1.00 49.59 340 ALA A CA 1
ATOM 2804 C C . ALA A 1 340 ? 53.890 -4.637 -26.041 1.00 49.59 340 ALA A C 1
ATOM 2806 O O . ALA A 1 340 ? 55.068 -4.904 -26.298 1.00 49.59 340 ALA A O 1
ATOM 2807 N N . GLN A 1 341 ? 52.915 -5.537 -26.216 1.00 47.47 341 GLN A N 1
ATOM 2808 C CA . GLN A 1 341 ? 53.159 -6.892 -26.729 1.00 47.47 341 GLN A CA 1
ATOM 2809 C C . GLN A 1 341 ? 53.618 -6.902 -28.195 1.00 47.47 341 GLN A C 1
ATOM 2811 O O . GLN A 1 341 ? 54.510 -7.673 -28.561 1.00 47.47 341 GLN A O 1
ATOM 2816 N N . ILE A 1 342 ? 53.071 -6.016 -29.032 1.00 47.66 342 ILE A N 1
ATOM 2817 C CA . ILE A 1 342 ? 53.483 -5.870 -30.437 1.00 47.66 342 ILE A CA 1
ATOM 2818 C C . ILE A 1 342 ? 54.913 -5.310 -30.539 1.00 47.66 342 ILE A C 1
ATOM 2820 O O . ILE A 1 342 ? 55.699 -5.764 -31.374 1.00 47.66 342 ILE A O 1
ATOM 2824 N N . ARG A 1 343 ? 55.303 -4.378 -29.658 1.00 46.09 343 ARG A N 1
ATOM 2825 C CA . ARG A 1 343 ? 56.680 -3.849 -29.593 1.00 46.09 343 ARG A CA 1
ATOM 2826 C C . ARG A 1 343 ? 57.691 -4.879 -29.079 1.00 46.09 343 ARG A C 1
ATOM 2828 O O . ARG A 1 343 ? 58.828 -4.872 -29.551 1.00 46.09 343 ARG A O 1
ATOM 2835 N N . LEU A 1 344 ? 57.295 -5.783 -28.177 1.00 44.56 344 LEU A N 1
ATOM 2836 C CA . LEU A 1 344 ? 58.158 -6.869 -27.692 1.00 44.56 344 LEU A CA 1
ATOM 2837 C C . LEU A 1 344 ? 58.428 -7.924 -28.781 1.00 44.56 344 LEU A C 1
ATOM 2839 O O . LEU A 1 344 ? 59.553 -8.397 -28.914 1.00 44.56 344 LEU A O 1
ATOM 2843 N N . LYS A 1 345 ? 57.422 -8.237 -29.610 1.00 47.91 345 LYS A N 1
ATOM 2844 C CA . LYS A 1 345 ? 57.534 -9.190 -30.732 1.00 47.91 345 LYS A CA 1
ATOM 2845 C C . LYS A 1 345 ? 58.348 -8.679 -31.925 1.00 47.91 345 LYS A C 1
ATOM 2847 O O . LYS A 1 345 ? 58.731 -9.478 -32.764 1.00 47.91 345 LYS A O 1
ATOM 2852 N N . ARG A 1 346 ? 58.606 -7.369 -32.015 1.00 47.47 346 ARG A N 1
ATOM 2853 C CA . ARG A 1 346 ? 59.444 -6.760 -33.068 1.00 47.47 346 ARG A CA 1
ATOM 2854 C C . ARG A 1 346 ? 60.915 -6.578 -32.660 1.00 47.47 346 ARG A C 1
ATOM 2856 O O . ARG A 1 346 ? 61.694 -6.071 -33.461 1.00 47.47 346 ARG A O 1
ATOM 2863 N N . LYS A 1 347 ? 61.287 -6.932 -31.421 1.00 46.41 347 LYS A N 1
ATOM 2864 C CA . LYS A 1 347 ? 62.662 -6.829 -30.887 1.00 46.41 347 LYS A CA 1
ATOM 2865 C C . LYS A 1 347 ? 63.339 -8.180 -30.598 1.00 46.41 347 LYS A C 1
ATOM 2867 O O . LYS A 1 347 ? 64.512 -8.169 -30.231 1.00 46.41 347 LYS A O 1
ATOM 2872 N N . MET A 1 348 ? 62.625 -9.296 -30.748 1.00 40.28 348 MET A N 1
ATOM 2873 C CA . MET A 1 348 ? 63.201 -10.642 -30.900 1.00 40.28 348 MET A CA 1
ATOM 2874 C C . MET A 1 348 ? 63.252 -10.982 -32.381 1.00 40.28 348 MET A C 1
ATOM 2876 O O . MET A 1 348 ? 64.229 -11.651 -32.778 1.00 40.28 348 MET A O 1
#

Foldseek 3Di:
DFLLVLLVVQQVVLVVDDPDVPSNVLSVVLNVQCVVCVVPDPCSPLVRVLVSLLVCLVPPDPDDPLVSVLSSVLSSVSSVCCVVPVDDDNVVSVVVNVVSVVLSVLQVLLVVVVVVLVVCCVDDDPNLLSVLVVLLLVLLVLQAVLLVLLVVLVVLLVVLVVVVVDPDDDDDPPPDDDDDPDQDALVVVVVCLVDLVNLHDPDDCVNAVSGSVNVVRNVVVSVVDDSVVSVVSSVSSVVSSVVSVVSSVVSVVSSVVSVVVVVVVVVVVVVVVVVVVVVVVVVVVVVVVVVPPDDPDDDDDDDDDDDDDDDDDDDDDDDDDVVVVVVVVVVVVVVVVVVVVVVVVVVD

Mean predicted aligned error: 19.13 Å

Sequence (348 aa):
MSIIQAINYLNEYANTLSNDDNFKEFSNKLFTFAEKMKSEKNINDKDIFIKELQEEILKNYEEDKDYKDFFLVQASALALEMDANNFVEMENYYKNFQKAYEKFKDEKSLKEFYNELDTLDETKTNQNQDELIAELLQNIDFNENFSLEKEELEHQVSSYETALLNDDFITPSDDEFKEENENIKPSELIAFIKDENQISYPFNREDTLKNASFMRDFRKELNALGTKELEEMVNAMRAKNEALKKELEALKSKKEDLLRQLQGEMVANSNLSLAKDELDINQTQNVDEELKVDTQDELKSGDEVAFESKENLEQNHLEANPLFEKMAEVQENSQEQNNAQIRLKRKM

pLDDT: mean 75.3, std 21.45, range [27.42, 97.12]

Solvent-accessible surface area (backbone atoms only — not comparable to full-atom values): 20219 Å² total; per-residue (Å²): 108,47,43,62,55,53,39,52,51,44,34,56,52,35,69,70,50,92,85,50,66,67,58,33,50,52,29,49,52,54,37,52,51,47,68,62,39,60,83,78,43,71,47,66,41,56,71,53,31,50,52,54,48,54,55,46,52,74,73,69,55,91,66,57,68,70,57,53,53,51,52,51,52,55,57,45,49,54,36,50,42,29,71,75,64,46,49,73,61,63,71,60,53,47,55,50,48,52,56,52,49,53,52,48,50,33,53,49,50,36,50,50,50,52,51,50,57,67,58,51,76,78,66,87,67,66,64,70,49,57,52,42,48,53,51,31,52,53,37,50,52,52,27,41,55,50,31,53,54,39,53,56,49,52,52,54,39,52,52,50,56,48,60,76,73,41,100,63,87,82,74,85,81,84,75,74,82,78,78,76,89,68,89,75,52,53,69,54,56,53,48,47,47,69,36,87,83,58,56,58,58,88,68,63,52,69,68,36,86,57,22,37,69,44,49,54,52,33,48,54,54,58,70,70,51,54,63,68,58,43,53,52,41,35,52,39,33,50,52,27,40,53,52,50,52,53,51,42,53,52,50,51,52,49,39,53,54,49,53,53,48,52,52,51,50,52,52,51,51,52,51,48,51,54,53,48,54,54,46,52,55,53,50,56,53,49,56,61,52,65,71,66,73,81,75,94,77,86,83,85,80,88,79,91,78,89,79,89,78,87,81,84,80,82,82,79,85,75,79,87,56,76,68,55,62,59,49,51,59,52,49,52,55,52,50,52,54,51,52,51,53,55,55,53,68,73,74,114